Protein AF-A0A498QK04-F1 (afdb_monomer)

pLDDT: mean 87.06, std 10.65, range [48.88, 96.31]

Organism: NCBI:txid2341083

Secondary structure (DSSP, 8-state):
-------S-S-SGGGHHHHHHHHHHHHHHTT-TT--SEEEE-GGG--HHHHT---SSEEEEPPPPPS---PPPPPHHHHHHHHHHHTTSS-HHHHHHHHTS-HHHHHHHHHHHHTTTS-----SSPPPHHHHHHHHHHHHTTSS-HHHHHHHHTS-HHHHHHHHHHHTTSS--HHHHHHHHHHHHHSHHHHHHHHHHHHHHHHHHHIIIIIS---S--S-SHHHHHHHHHHHHHHHHHHHHHHHS--

Nearest PDB structures (foldseek):
  2jn6-assembly1_A  TM=5.008E-01  e=2.017E+00  Corynebacterium glutamicum
  7bcb-assembly1_A  TM=4.182E-01  e=1.654E+00  Escherichia coli K-12
  6xbu-assembly1_A  TM=2.626E-01  e=7.687E+00  Homo sapiens

Mean predicted aligned error: 10.41 Å

Sequence (247 aa):
MLAAEVAATTNDQPHFVPMATAVTENLAEAGHRDGAGTFVADAGYWTSANGTADVGAEVLIATRKSVWRKADKPGDDKLAVLAKVNRGELSQRQAGAILGVSYTWVRDMTKRYFGRDGQRITRSAEPEPEEWIPVIERVAAGEISLRAASDNLGVSVTRVKTMLAHVQGALTDPTVARKAMDDKLAQPDNATSYRKRAVSIEPVFGNIKANLGFRKFALRGHAGVNSEWRLICTVHNLLKLQHAIPA

Structure (mmCIF, N/CA/C/O backbone):
data_AF-A0A498QK04-F1
#
_entry.id   AF-A0A498QK04-F1
#
loop_
_atom_site.group_PDB
_atom_site.id
_atom_site.type_symbol
_atom_site.label_atom_id
_atom_site.label_alt_id
_atom_site.label_comp_id
_atom_site.label_asym_id
_atom_site.label_entity_id
_atom_site.label_seq_id
_atom_site.pdbx_PDB_ins_code
_atom_site.Cartn_x
_atom_site.Cartn_y
_atom_site.Cartn_z
_atom_site.occupancy
_atom_site.B_iso_or_equiv
_atom_site.auth_seq_id
_atom_site.auth_comp_id
_atom_site.auth_asym_id
_atom_site.auth_atom_id
_atom_site.pdbx_PDB_model_num
ATOM 1 N N . MET A 1 1 ? -12.194 0.468 18.187 1.00 86.25 1 MET A N 1
ATOM 2 C CA . MET A 1 1 ? -11.235 1.271 17.406 1.00 86.25 1 MET A CA 1
ATOM 3 C C . MET A 1 1 ? -10.129 1.747 18.319 1.00 86.25 1 MET A C 1
ATOM 5 O O . MET A 1 1 ? -10.440 2.313 19.358 1.00 86.25 1 MET A O 1
ATOM 9 N N . LEU A 1 2 ? -8.879 1.483 17.944 1.00 89.00 2 LEU A N 1
ATOM 10 C CA . LEU A 1 2 ? -7.693 1.896 18.702 1.00 89.00 2 LEU A CA 1
ATOM 11 C C . LEU A 1 2 ? -6.962 3.072 18.049 1.00 89.00 2 LEU A C 1
ATOM 13 O O . LEU A 1 2 ? -6.264 3.782 18.742 1.00 89.00 2 LEU A O 1
ATOM 17 N N . ALA A 1 3 ? -7.168 3.330 16.758 1.00 90.38 3 ALA A N 1
ATOM 18 C CA . ALA A 1 3 ? -6.748 4.553 16.080 1.00 90.38 3 ALA A CA 1
ATOM 19 C C . ALA A 1 3 ? -7.960 5.114 15.328 1.00 90.38 3 ALA A C 1
ATOM 21 O O . ALA A 1 3 ? -8.661 4.371 14.639 1.00 90.38 3 ALA A O 1
ATOM 22 N N . ALA A 1 4 ? -8.251 6.398 15.523 1.00 88.94 4 ALA A N 1
ATOM 23 C CA . ALA A 1 4 ? -9.478 7.037 15.049 1.00 88.94 4 ALA A CA 1
ATOM 24 C C . ALA A 1 4 ? -9.204 8.480 14.610 1.00 88.94 4 ALA A C 1
ATOM 26 O O . ALA A 1 4 ? -9.908 9.405 15.004 1.00 88.94 4 ALA A O 1
ATOM 27 N N . GLU A 1 5 ? -8.140 8.692 13.842 1.00 88.38 5 GLU A N 1
ATOM 28 C CA . GLU A 1 5 ? -7.863 9.999 13.250 1.00 88.38 5 GLU A CA 1
ATOM 29 C C . GLU A 1 5 ? -8.613 10.162 11.929 1.00 88.38 5 GLU A C 1
ATOM 31 O O . GLU A 1 5 ? -8.733 9.216 11.147 1.00 88.38 5 GLU A O 1
ATOM 36 N N . VAL A 1 6 ? -9.116 11.370 11.673 1.00 90.88 6 VAL A N 1
ATOM 37 C CA . VAL A 1 6 ? -9.741 11.718 10.392 1.00 90.88 6 VAL A CA 1
ATOM 38 C C . VAL A 1 6 ? -8.737 12.437 9.500 1.00 90.88 6 VAL A C 1
ATOM 40 O O . VAL A 1 6 ? -8.026 13.337 9.948 1.00 90.88 6 VAL A O 1
ATOM 43 N N . ALA A 1 7 ? -8.735 12.106 8.211 1.00 88.69 7 ALA A N 1
ATOM 44 C CA . ALA A 1 7 ? -7.925 12.781 7.208 1.00 88.69 7 ALA A CA 1
ATOM 45 C C . ALA A 1 7 ? -8.776 13.413 6.100 1.00 88.69 7 ALA A C 1
ATOM 47 O O . ALA A 1 7 ? -9.850 12.925 5.758 1.00 88.69 7 ALA A O 1
ATOM 48 N N . ALA A 1 8 ? -8.270 14.505 5.523 1.00 87.62 8 ALA A N 1
ATOM 49 C CA . ALA A 1 8 ? -8.891 15.230 4.412 1.00 87.62 8 ALA A CA 1
ATOM 50 C C . ALA A 1 8 ? -8.284 14.833 3.052 1.00 87.62 8 ALA A C 1
ATOM 52 O O . ALA A 1 8 ? -8.020 15.680 2.202 1.00 87.62 8 ALA A O 1
ATOM 53 N N . THR A 1 9 ? -8.024 13.542 2.853 1.00 86.94 9 THR A N 1
ATOM 54 C CA . THR A 1 9 ? -7.556 12.979 1.579 1.00 86.94 9 THR A CA 1
ATOM 55 C C . THR A 1 9 ? -8.421 11.784 1.208 1.00 86.94 9 THR A C 1
ATOM 57 O O . THR A 1 9 ? -8.999 11.121 2.064 1.00 86.94 9 THR A O 1
ATOM 60 N N . THR A 1 10 ? -8.543 11.539 -0.090 1.00 84.94 10 THR A N 1
ATOM 61 C CA . THR A 1 10 ? -9.343 10.448 -0.655 1.00 84.94 10 THR A CA 1
ATOM 62 C C . THR A 1 10 ? -8.540 9.166 -0.860 1.00 84.94 10 THR A C 1
ATOM 64 O O . THR A 1 10 ? -9.099 8.172 -1.315 1.00 84.94 10 THR A O 1
ATOM 67 N N . ASN A 1 11 ? -7.232 9.189 -0.582 1.00 88.56 11 ASN A N 1
ATOM 68 C CA . ASN A 1 11 ? -6.341 8.049 -0.761 1.00 88.56 11 ASN A CA 1
ATOM 69 C C . ASN A 1 11 ? -5.971 7.430 0.590 1.00 88.56 11 ASN A C 1
ATOM 71 O O . ASN A 1 11 ? -5.496 8.137 1.475 1.00 88.56 11 ASN A O 1
ATOM 75 N N . ASP A 1 12 ? -6.107 6.111 0.697 1.00 91.19 12 ASP A N 1
ATOM 76 C CA . ASP A 1 12 ? -5.803 5.345 1.909 1.00 91.19 12 ASP A CA 1
ATOM 77 C C . ASP A 1 12 ? -4.296 5.127 2.112 1.00 91.19 12 ASP A C 1
ATOM 79 O O . ASP A 1 12 ? -3.819 5.018 3.239 1.00 91.19 12 ASP A O 1
ATOM 83 N N . GLN A 1 13 ? -3.521 5.097 1.020 1.00 92.25 13 GLN A N 1
ATOM 84 C CA . GLN A 1 13 ? -2.077 4.828 1.030 1.00 92.25 13 GLN A CA 1
ATOM 85 C C . GLN A 1 13 ? -1.281 5.609 2.096 1.00 92.25 13 GLN A C 1
ATOM 87 O O . GLN A 1 13 ? -0.535 4.966 2.834 1.00 92.25 13 GLN A O 1
ATOM 92 N N . PRO A 1 14 ? -1.412 6.944 2.237 1.00 93.06 14 PRO A N 1
ATOM 93 C CA . PRO A 1 14 ? -0.651 7.700 3.236 1.00 93.06 14 PRO A CA 1
ATOM 94 C C . PRO A 1 14 ? -1.041 7.404 4.694 1.00 93.06 14 PRO A C 1
ATOM 96 O O . PRO A 1 14 ? -0.365 7.885 5.598 1.00 93.06 14 PRO A O 1
ATOM 99 N N . HIS A 1 15 ? -2.111 6.645 4.949 1.00 93.38 15 HIS A N 1
ATOM 100 C CA . HIS A 1 15 ? -2.645 6.438 6.298 1.00 93.38 15 HIS A CA 1
ATOM 101 C C . HIS A 1 15 ? -2.244 5.123 6.949 1.00 93.38 15 HIS A C 1
ATOM 103 O O . HIS A 1 15 ? -2.468 4.977 8.147 1.00 93.38 15 HIS A O 1
ATOM 109 N N . PHE A 1 16 ? -1.641 4.186 6.212 1.00 95.00 16 PHE A N 1
ATOM 110 C CA . PHE A 1 16 ? -1.266 2.891 6.784 1.00 95.00 16 PHE A CA 1
ATOM 111 C C . PHE A 1 16 ? -0.292 3.046 7.959 1.00 95.00 16 PHE A C 1
ATOM 113 O O . PHE A 1 16 ? -0.612 2.642 9.073 1.00 95.00 16 PHE A O 1
ATOM 120 N N . VAL A 1 17 ? 0.866 3.670 7.714 1.00 95.00 17 VAL A N 1
ATOM 121 C CA . VAL A 1 17 ? 1.916 3.825 8.731 1.00 95.00 17 VAL A CA 1
ATOM 122 C C . VAL A 1 17 ? 1.432 4.669 9.916 1.00 95.00 17 VAL A C 1
ATOM 124 O O . VAL A 1 17 ? 1.499 4.157 11.027 1.00 95.00 17 VAL A O 1
ATOM 127 N N . PRO A 1 18 ? 0.844 5.875 9.734 1.00 94.94 18 PRO A N 1
ATOM 128 C CA . PRO A 1 18 ? 0.327 6.649 10.866 1.00 94.94 18 PRO A CA 1
ATOM 129 C C . PRO A 1 18 ? -0.700 5.890 11.715 1.00 94.94 18 PRO A C 1
ATOM 131 O O . PRO A 1 18 ? -0.685 5.984 12.938 1.00 94.94 18 PRO A O 1
ATOM 134 N N . MET A 1 19 ? -1.581 5.110 11.080 1.00 94.62 19 MET A N 1
ATOM 135 C CA . MET A 1 19 ? -2.580 4.320 11.796 1.00 94.62 19 MET A CA 1
ATOM 136 C C . MET A 1 19 ? -1.945 3.158 12.567 1.00 94.62 19 MET A C 1
ATOM 138 O O . MET A 1 19 ? -2.339 2.914 13.704 1.00 94.62 19 MET A O 1
ATOM 142 N N . ALA A 1 20 ? -0.969 2.458 11.980 1.00 95.00 20 ALA A N 1
ATOM 143 C CA . ALA A 1 20 ? -0.232 1.393 12.658 1.00 95.00 20 ALA A CA 1
ATOM 144 C C . ALA A 1 20 ? 0.545 1.936 13.867 1.00 95.00 20 ALA A C 1
ATOM 146 O O . ALA A 1 20 ? 0.423 1.386 14.960 1.00 95.00 20 ALA A O 1
ATOM 147 N N . THR A 1 21 ? 1.247 3.063 13.699 1.00 94.12 21 THR A N 1
ATOM 148 C CA . THR A 1 21 ? 1.945 3.765 14.787 1.00 94.12 21 THR A CA 1
ATOM 149 C C . THR A 1 21 ? 0.980 4.136 15.910 1.00 94.12 21 THR A C 1
ATOM 151 O O . THR A 1 21 ? 1.206 3.740 17.049 1.00 94.12 21 THR A O 1
ATOM 154 N N . ALA A 1 22 ? -0.143 4.790 15.590 1.00 94.19 22 ALA A N 1
ATOM 155 C CA . ALA A 1 22 ? -1.132 5.185 16.592 1.00 94.19 22 ALA A CA 1
ATOM 156 C C . ALA A 1 22 ? -1.726 3.981 17.348 1.00 94.19 22 ALA A C 1
ATOM 158 O O . ALA A 1 22 ? -1.990 4.069 18.543 1.00 94.19 22 ALA A O 1
ATOM 159 N N . VAL A 1 23 ? -1.937 2.837 16.681 1.00 94.12 23 VAL A N 1
ATOM 160 C CA . VAL A 1 23 ? -2.378 1.608 17.364 1.00 94.12 23 VAL A CA 1
ATOM 161 C C . VAL A 1 23 ? -1.311 1.113 18.337 1.00 94.12 23 VAL A C 1
ATOM 163 O O . VAL A 1 23 ? -1.649 0.787 19.472 1.00 94.12 23 VAL A O 1
ATOM 166 N N . THR A 1 24 ? -0.049 1.059 17.912 1.00 93.06 24 THR A N 1
ATOM 167 C CA . THR A 1 24 ? 1.065 0.606 18.756 1.00 93.06 24 THR A CA 1
ATOM 168 C C . THR A 1 24 ? 1.253 1.510 19.974 1.00 93.06 24 THR A C 1
ATOM 170 O O . THR A 1 24 ? 1.361 1.005 21.091 1.00 93.06 24 THR A O 1
ATOM 173 N N . GLU A 1 25 ? 1.219 2.830 19.786 1.00 92.62 25 GLU A N 1
ATOM 174 C CA . GLU A 1 25 ? 1.310 3.815 20.871 1.00 92.62 25 GLU A CA 1
ATOM 175 C C . GLU A 1 25 ? 0.154 3.655 21.866 1.00 92.62 25 GLU A C 1
ATOM 177 O O . GLU A 1 25 ? 0.385 3.479 23.062 1.00 92.62 25 GLU A O 1
ATOM 182 N N . ASN A 1 26 ? -1.086 3.587 21.373 1.00 93.44 26 ASN A N 1
ATOM 183 C CA . ASN A 1 26 ? -2.262 3.448 22.233 1.00 93.44 26 ASN A CA 1
ATOM 184 C C . ASN A 1 26 ? -2.297 2.102 22.981 1.00 93.44 26 ASN A C 1
ATOM 186 O O . ASN A 1 26 ? -2.787 2.033 24.108 1.00 93.44 26 ASN A O 1
ATOM 190 N N . LEU A 1 27 ? -1.772 1.022 22.387 1.00 92.94 27 LEU A N 1
ATOM 191 C CA . LEU A 1 27 ? -1.604 -0.260 23.080 1.00 92.94 27 LEU A CA 1
ATOM 192 C C . LEU A 1 27 ? -0.558 -0.162 24.194 1.00 92.94 27 LEU A C 1
ATOM 194 O O . LEU A 1 27 ? -0.804 -0.649 25.300 1.00 92.94 27 LEU A O 1
ATOM 198 N N . ALA A 1 28 ? 0.573 0.494 23.931 1.00 92.12 28 ALA A N 1
ATOM 199 C CA . ALA A 1 28 ? 1.617 0.699 24.927 1.00 92.12 28 ALA A CA 1
ATOM 200 C C . ALA A 1 28 ? 1.116 1.540 26.115 1.00 92.12 28 ALA A C 1
ATOM 202 O O . ALA A 1 28 ? 1.347 1.161 27.266 1.00 92.12 28 ALA A O 1
ATOM 203 N N . GLU A 1 29 ? 0.374 2.622 25.853 1.00 93.00 29 GLU A N 1
ATOM 204 C CA . GLU A 1 29 ? -0.262 3.455 26.887 1.00 93.00 29 GLU A CA 1
ATOM 205 C C . GLU A 1 29 ? -1.279 2.672 27.727 1.00 93.00 29 GLU A C 1
ATOM 207 O O . GLU A 1 29 ? -1.361 2.854 28.941 1.00 93.00 29 GLU A O 1
ATOM 212 N N . ALA A 1 30 ? -2.009 1.742 27.105 1.00 90.56 30 ALA A N 1
ATOM 213 C CA . ALA A 1 30 ? -2.935 0.843 27.791 1.00 90.56 30 ALA A CA 1
ATOM 214 C C . ALA A 1 30 ? -2.242 -0.309 28.554 1.00 90.56 30 ALA A C 1
ATOM 216 O O . ALA A 1 30 ? -2.920 -1.152 29.139 1.00 90.56 30 ALA A O 1
ATOM 217 N N . GLY A 1 31 ? -0.905 -0.369 28.559 1.00 93.12 31 GLY A N 1
ATOM 218 C CA . GLY A 1 31 ? -0.123 -1.397 29.254 1.00 93.12 31 GLY A CA 1
ATOM 219 C C . GLY A 1 31 ? 0.132 -2.676 28.447 1.00 93.12 31 GLY A C 1
ATOM 220 O O . GLY A 1 31 ? 0.761 -3.601 28.962 1.00 93.12 31 GLY A O 1
ATOM 221 N N . HIS A 1 32 ? -0.286 -2.735 27.181 1.00 89.81 32 HIS A N 1
ATOM 222 C CA . HIS A 1 32 ? -0.049 -3.863 26.277 1.00 89.81 32 HIS A CA 1
ATOM 223 C C . HIS A 1 32 ? 1.283 -3.699 25.530 1.00 89.81 32 HIS A C 1
ATOM 225 O O . HIS A 1 32 ? 1.325 -3.307 24.364 1.00 89.81 32 HIS A O 1
ATOM 231 N N . ARG A 1 33 ? 2.389 -3.998 26.221 1.00 82.00 33 ARG A N 1
ATOM 232 C CA . ARG A 1 33 ? 3.760 -3.770 25.720 1.00 82.00 33 ARG A CA 1
ATOM 233 C C . ARG A 1 33 ? 4.191 -4.694 24.581 1.00 82.00 33 ARG A C 1
ATOM 235 O O . ARG A 1 33 ? 5.111 -4.337 23.856 1.00 82.00 33 ARG A O 1
ATOM 242 N N . ASP A 1 34 ? 3.514 -5.824 24.401 1.00 84.94 34 ASP A N 1
ATOM 243 C CA . ASP A 1 34 ? 3.787 -6.758 23.300 1.00 84.94 34 ASP A CA 1
ATOM 244 C C . ASP A 1 34 ? 3.300 -6.225 21.937 1.00 84.94 34 ASP A C 1
ATOM 246 O O . ASP A 1 34 ? 3.624 -6.792 20.896 1.00 84.94 34 ASP A O 1
ATOM 250 N N . GLY A 1 35 ? 2.536 -5.123 21.932 1.00 85.44 35 GLY A N 1
ATOM 251 C CA . GLY A 1 35 ? 2.054 -4.473 20.718 1.00 85.44 35 GLY A CA 1
ATOM 252 C C . GLY A 1 35 ? 1.081 -5.330 19.903 1.00 85.44 35 GLY A C 1
ATOM 253 O O . GLY A 1 35 ? 0.489 -6.301 20.381 1.00 85.44 35 GLY A O 1
ATOM 254 N N . ALA A 1 36 ? 0.866 -4.934 18.649 1.00 89.44 36 ALA A N 1
ATOM 255 C CA . ALA A 1 36 ? 0.091 -5.725 17.701 1.00 89.44 36 ALA A CA 1
ATOM 256 C C . ALA A 1 36 ? 1.002 -6.757 17.022 1.00 89.44 36 ALA A C 1
ATOM 258 O O . ALA A 1 36 ? 2.023 -6.393 16.458 1.00 89.44 36 ALA A O 1
ATOM 259 N N . GLY A 1 37 ? 0.613 -8.035 16.998 1.00 91.69 37 GLY A N 1
ATOM 260 C CA . GLY A 1 37 ? 1.402 -9.058 16.296 1.00 91.69 37 GLY A CA 1
ATOM 261 C C . GLY A 1 37 ? 1.311 -8.967 14.767 1.00 91.69 37 GLY A C 1
ATOM 262 O O . GLY A 1 37 ? 2.264 -9.288 14.059 1.00 91.69 37 GLY A O 1
ATOM 263 N N . THR A 1 38 ? 0.165 -8.535 14.229 1.00 94.00 38 THR A N 1
ATOM 264 C CA . THR A 1 38 ? -0.070 -8.476 12.778 1.00 94.00 38 THR A CA 1
ATOM 265 C C . THR A 1 38 ? -1.043 -7.361 12.409 1.00 94.00 38 THR A C 1
ATOM 267 O O . THR A 1 38 ? -2.144 -7.281 12.959 1.00 94.00 38 THR A O 1
ATOM 270 N N . PHE A 1 39 ? -0.682 -6.556 11.410 1.00 95.12 39 PHE A N 1
ATOM 271 C CA . PHE A 1 39 ? -1.573 -5.613 10.742 1.00 95.12 39 PHE A CA 1
ATOM 272 C C . PHE A 1 39 ? -2.068 -6.186 9.416 1.00 95.12 39 PHE A C 1
ATOM 274 O O . PHE A 1 39 ? -1.286 -6.601 8.562 1.00 95.12 39 PHE A O 1
ATOM 281 N N . VAL A 1 40 ? -3.387 -6.159 9.223 1.00 94.88 40 VAL A N 1
ATOM 282 C CA . VAL A 1 40 ? -4.046 -6.571 7.978 1.00 94.88 40 VAL A CA 1
ATOM 283 C C . VAL A 1 40 ? -4.716 -5.369 7.315 1.00 94.88 40 VAL A C 1
ATOM 285 O O . VAL A 1 40 ? -5.457 -4.639 7.971 1.00 94.88 40 VAL A O 1
ATOM 288 N N . ALA A 1 41 ? -4.497 -5.171 6.014 1.00 93.88 41 ALA A N 1
ATOM 289 C CA . ALA A 1 41 ? -5.119 -4.081 5.258 1.00 93.88 41 ALA A CA 1
ATOM 290 C C . ALA A 1 41 ? -5.578 -4.509 3.854 1.00 93.88 41 ALA A C 1
ATOM 292 O O . ALA A 1 41 ? -5.170 -5.539 3.301 1.00 93.88 41 ALA A O 1
ATOM 293 N N . ASP A 1 42 ? -6.493 -3.737 3.275 1.00 92.12 42 ASP A N 1
ATOM 294 C CA . ASP A 1 42 ? -6.951 -3.949 1.904 1.00 92.12 42 ASP A CA 1
ATOM 295 C C . ASP A 1 42 ? -5.972 -3.385 0.860 1.00 92.12 42 ASP A C 1
ATOM 297 O O . ASP A 1 42 ? -4.948 -2.782 1.179 1.00 92.12 42 ASP A O 1
ATOM 301 N N . ALA A 1 43 ? -6.300 -3.588 -0.416 1.00 92.19 43 ALA A N 1
ATOM 302 C CA . ALA A 1 43 ? -5.469 -3.123 -1.520 1.00 92.19 43 ALA A CA 1
ATOM 303 C C . ALA A 1 43 ? -5.461 -1.596 -1.699 1.00 92.19 43 ALA A C 1
ATOM 305 O O . ALA A 1 43 ? -4.611 -1.071 -2.424 1.00 92.19 43 ALA A O 1
ATOM 306 N N . GLY A 1 44 ? -6.374 -0.872 -1.045 1.00 91.50 44 GLY A N 1
ATOM 307 C CA . GLY A 1 44 ? -6.380 0.584 -0.945 1.00 91.50 44 GLY A CA 1
ATOM 308 C C . GLY A 1 44 ? -5.061 1.100 -0.378 1.00 91.50 44 GLY A C 1
ATOM 309 O O . GLY A 1 44 ? -4.439 1.967 -0.992 1.00 91.50 44 GLY A O 1
ATOM 310 N N . TYR A 1 45 ? -4.571 0.453 0.681 1.00 93.75 45 TYR A N 1
ATOM 311 C CA . TYR A 1 45 ? -3.339 0.801 1.395 1.00 93.75 45 TYR A CA 1
ATOM 312 C C . TYR A 1 45 ? -2.039 0.351 0.708 1.00 93.75 45 TYR A C 1
ATOM 314 O O . TYR A 1 45 ? -0.954 0.697 1.175 1.00 93.75 45 TYR A O 1
ATOM 322 N N . TRP A 1 46 ? -2.095 -0.402 -0.396 1.00 94.44 46 TRP A N 1
ATOM 323 C CA . TRP A 1 46 ? -0.889 -0.954 -1.021 1.00 94.44 46 TRP A CA 1
ATOM 324 C C . TRP A 1 46 ? 0.012 0.118 -1.653 1.00 94.44 46 TRP A C 1
ATOM 326 O O . TRP A 1 46 ? -0.373 0.810 -2.603 1.00 94.44 46 TRP A O 1
ATOM 336 N N . THR A 1 47 ? 1.253 0.170 -1.168 1.00 91.44 47 THR A N 1
ATOM 337 C CA . THR A 1 47 ? 2.444 0.753 -1.806 1.00 91.44 47 THR A CA 1
ATOM 338 C C . THR A 1 47 ? 3.650 -0.113 -1.429 1.00 91.44 47 THR A C 1
ATOM 340 O O . THR A 1 47 ? 3.589 -0.819 -0.422 1.00 91.44 47 THR A O 1
ATOM 343 N N . SER A 1 48 ? 4.751 -0.069 -2.193 1.00 90.44 48 SER A N 1
ATOM 344 C CA . SER A 1 48 ? 5.978 -0.773 -1.783 1.00 90.44 48 SER A CA 1
ATOM 345 C C . SER A 1 48 ? 6.472 -0.279 -0.425 1.00 90.44 48 SER A C 1
ATOM 347 O O . SER A 1 48 ? 6.795 -1.097 0.422 1.00 90.44 48 SER A O 1
ATOM 349 N N . ALA A 1 49 ? 6.415 1.036 -0.192 1.00 91.50 49 ALA A N 1
ATOM 350 C CA . ALA A 1 49 ? 6.774 1.649 1.081 1.00 91.50 49 ALA A CA 1
ATOM 351 C C . ALA A 1 49 ? 5.939 1.113 2.255 1.00 91.50 49 ALA A C 1
ATOM 353 O O . ALA A 1 49 ? 6.508 0.757 3.276 1.00 91.50 49 ALA A O 1
ATOM 354 N N . ASN A 1 50 ? 4.615 0.993 2.106 1.00 94.25 50 ASN A N 1
ATOM 355 C CA . ASN A 1 50 ? 3.755 0.449 3.163 1.00 94.25 50 ASN A CA 1
ATOM 356 C C . ASN A 1 50 ? 3.972 -1.053 3.368 1.00 94.25 50 ASN A C 1
ATOM 358 O O . ASN A 1 50 ? 3.968 -1.521 4.499 1.00 94.25 50 ASN A O 1
ATOM 362 N N . GLY A 1 51 ? 4.160 -1.809 2.281 1.00 92.12 51 GLY A N 1
ATOM 363 C CA . GLY A 1 51 ? 4.384 -3.253 2.345 1.00 92.12 51 GLY A CA 1
ATOM 364 C C . GLY A 1 51 ? 5.714 -3.643 2.992 1.00 92.12 51 GLY A C 1
ATOM 365 O O . GLY A 1 51 ? 5.830 -4.759 3.490 1.00 92.12 51 GLY A O 1
ATOM 366 N N . THR A 1 52 ? 6.693 -2.733 2.998 1.00 91.56 52 THR A N 1
ATOM 367 C CA . THR A 1 52 ? 8.010 -2.921 3.626 1.00 91.56 52 THR A CA 1
ATOM 368 C C . THR A 1 52 ? 8.250 -1.986 4.811 1.00 91.56 52 THR A C 1
ATOM 370 O O . THR A 1 52 ? 9.394 -1.834 5.230 1.00 91.56 52 THR A O 1
ATOM 373 N N . ALA A 1 53 ? 7.217 -1.306 5.311 1.00 92.06 53 ALA A N 1
ATOM 374 C CA . ALA A 1 53 ? 7.359 -0.411 6.450 1.00 92.06 53 ALA A CA 1
ATOM 375 C C . ALA A 1 53 ? 7.637 -1.225 7.717 1.00 92.06 53 ALA A C 1
ATOM 377 O O . ALA A 1 53 ? 6.915 -2.179 8.011 1.00 92.06 53 ALA A O 1
ATOM 378 N N . ASP A 1 54 ? 8.645 -0.816 8.482 1.00 92.62 54 ASP A N 1
ATOM 379 C CA . ASP A 1 54 ? 8.844 -1.331 9.831 1.00 92.62 54 ASP A CA 1
ATOM 380 C C . ASP A 1 54 ? 7.894 -0.605 10.787 1.00 92.62 54 ASP A C 1
ATOM 382 O O . ASP A 1 54 ? 8.098 0.554 11.148 1.00 92.62 54 ASP A O 1
ATOM 386 N N . VAL A 1 55 ? 6.805 -1.286 11.136 1.00 92.75 55 VAL A N 1
ATOM 387 C CA . VAL A 1 55 ? 5.804 -0.819 12.107 1.00 92.75 55 VAL A CA 1
ATOM 388 C C . VAL A 1 55 ? 5.823 -1.663 13.386 1.00 92.75 55 VAL A C 1
ATOM 390 O O . VAL A 1 55 ? 4.857 -1.640 14.150 1.00 92.75 55 VAL A O 1
ATOM 393 N N . GLY A 1 56 ? 6.895 -2.436 13.608 1.00 90.44 56 GLY A N 1
ATOM 394 C CA . GLY A 1 56 ? 7.041 -3.317 14.770 1.00 90.44 56 GLY A CA 1
ATOM 395 C C . GLY A 1 56 ? 6.099 -4.526 14.781 1.00 90.44 56 GLY A C 1
ATOM 396 O O . GLY A 1 56 ? 5.871 -5.106 15.838 1.00 90.44 56 GLY A O 1
ATOM 397 N N . ALA A 1 57 ? 5.522 -4.893 13.633 1.00 93.12 57 ALA A N 1
ATOM 398 C CA . ALA A 1 57 ? 4.544 -5.971 13.511 1.00 93.12 57 ALA A CA 1
ATOM 399 C C . ALA A 1 57 ? 4.544 -6.587 12.107 1.00 93.12 57 ALA A C 1
ATOM 401 O O . ALA A 1 57 ? 4.968 -5.961 11.133 1.00 93.12 57 ALA A O 1
ATOM 402 N N . GLU A 1 58 ? 3.986 -7.793 11.983 1.00 94.50 58 GLU A N 1
ATOM 403 C CA . GLU A 1 58 ? 3.808 -8.446 10.687 1.00 94.50 58 GLU A CA 1
ATOM 404 C C . GLU A 1 58 ? 2.796 -7.671 9.827 1.00 94.50 58 GLU A C 1
ATOM 406 O O . GLU A 1 58 ? 1.638 -7.502 10.204 1.00 94.50 58 GLU A O 1
ATOM 411 N N . VAL A 1 59 ? 3.209 -7.203 8.648 1.00 96.25 59 VAL A N 1
ATOM 412 C CA . VAL A 1 59 ? 2.336 -6.459 7.723 1.00 96.25 59 VAL A CA 1
ATOM 413 C C . VAL A 1 59 ? 1.803 -7.372 6.620 1.00 96.25 59 VAL A C 1
ATOM 415 O O . VAL A 1 59 ? 2.595 -7.988 5.903 1.00 96.25 59 VAL A O 1
ATOM 418 N N . LEU A 1 60 ? 0.474 -7.413 6.457 1.00 96.19 60 LEU A N 1
ATOM 419 C CA . LEU A 1 60 ? -0.248 -8.154 5.416 1.00 96.19 60 LEU A CA 1
ATOM 420 C C . LEU A 1 60 ? -1.224 -7.225 4.671 1.00 96.19 60 LEU A C 1
ATOM 422 O O . LEU A 1 60 ? -2.314 -6.910 5.156 1.00 96.19 60 LEU A O 1
ATOM 426 N N . ILE A 1 61 ? -0.856 -6.793 3.465 1.00 95.50 61 ILE A N 1
ATOM 427 C CA . ILE 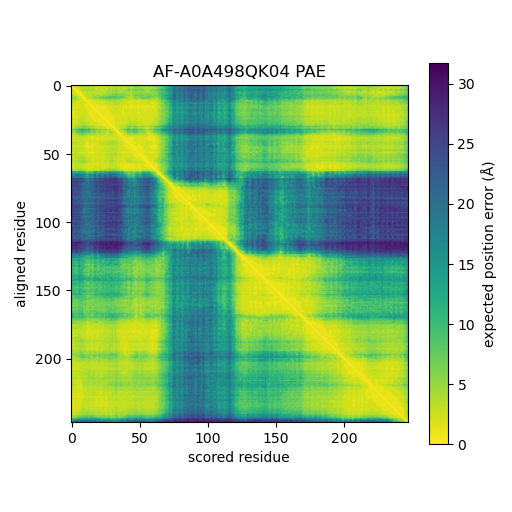A 1 61 ? -1.648 -5.857 2.648 1.00 95.50 61 ILE A CA 1
ATOM 428 C C . ILE A 1 61 ? -1.916 -6.504 1.293 1.00 95.50 61 ILE A C 1
ATOM 430 O O . ILE A 1 61 ? -0.968 -6.860 0.601 1.00 95.50 61 ILE A O 1
ATOM 434 N N . ALA A 1 62 ? -3.184 -6.626 0.880 1.00 93.75 62 ALA A N 1
ATOM 435 C CA . ALA A 1 62 ? -3.479 -7.141 -0.463 1.00 93.75 62 ALA A CA 1
ATOM 436 C C . ALA A 1 62 ? -2.808 -6.265 -1.516 1.00 93.75 62 ALA A C 1
ATOM 438 O O . ALA A 1 62 ? -2.942 -5.043 -1.496 1.00 93.75 62 ALA A O 1
ATOM 439 N N . THR A 1 63 ? -2.131 -6.877 -2.476 1.00 91.06 63 THR A N 1
ATOM 440 C CA . THR A 1 63 ? -1.519 -6.108 -3.550 1.00 91.06 63 THR A CA 1
ATOM 441 C C . THR A 1 63 ? -2.563 -5.717 -4.598 1.00 91.06 63 THR A C 1
ATOM 443 O O . THR A 1 63 ? -3.561 -6.404 -4.840 1.00 91.06 63 THR A O 1
ATOM 446 N N . ARG A 1 64 ? -2.363 -4.563 -5.244 1.00 78.56 64 ARG A N 1
ATOM 447 C CA . ARG A 1 64 ? -3.136 -4.214 -6.445 1.00 78.56 64 ARG A CA 1
ATOM 448 C C . ARG A 1 64 ? -2.572 -4.972 -7.645 1.00 78.56 64 ARG A C 1
ATOM 450 O O . ARG A 1 64 ? -1.352 -5.106 -7.773 1.00 78.56 64 ARG A O 1
ATOM 457 N N . LYS A 1 65 ? -3.455 -5.364 -8.575 1.00 67.25 65 LYS A N 1
ATOM 458 C CA . LYS A 1 65 ? -3.052 -5.893 -9.890 1.00 67.25 65 LYS A CA 1
ATOM 459 C C . LYS A 1 65 ? -2.045 -4.947 -10.548 1.00 67.25 65 LYS A C 1
ATOM 461 O O . LYS A 1 65 ? -2.169 -3.725 -10.427 1.00 67.25 65 LYS A O 1
ATOM 466 N N . SER A 1 66 ? -1.054 -5.508 -11.242 1.00 63.19 66 SER A N 1
ATOM 467 C CA . SER A 1 66 ? -0.074 -4.690 -11.953 1.00 63.19 66 SER A CA 1
ATOM 468 C C . SER A 1 66 ? -0.775 -3.794 -12.986 1.00 63.19 66 SER A C 1
ATOM 470 O O . SER A 1 66 ? -1.779 -4.167 -13.596 1.00 63.19 66 SER A O 1
ATOM 472 N N . VAL A 1 67 ? -0.253 -2.578 -13.165 1.00 57.78 67 VAL A N 1
ATOM 473 C CA . VAL A 1 67 ? -0.777 -1.607 -14.145 1.00 57.78 67 VAL A CA 1
ATOM 474 C C . VAL A 1 67 ? -0.503 -2.075 -15.582 1.00 57.78 67 VAL A C 1
ATOM 476 O O . VAL A 1 67 ? -1.165 -1.642 -16.529 1.00 57.78 67 VAL A O 1
ATOM 479 N N . TRP A 1 68 ? 0.440 -3.006 -15.752 1.00 53.28 68 TRP A N 1
ATOM 480 C CA . TRP A 1 68 ? 0.684 -3.691 -17.009 1.00 53.28 68 TRP A CA 1
ATOM 481 C C . TRP A 1 68 ? -0.511 -4.572 -17.360 1.00 53.28 68 TRP A C 1
ATOM 483 O O . TRP A 1 68 ? -0.638 -5.715 -16.926 1.00 53.28 68 TRP A O 1
ATOM 493 N N . ARG A 1 69 ? -1.384 -4.052 -18.223 1.00 48.88 69 ARG A N 1
ATOM 494 C CA . ARG A 1 69 ? -2.261 -4.917 -19.007 1.00 48.88 69 ARG A CA 1
ATOM 495 C C . ARG A 1 69 ? -1.360 -5.782 -19.884 1.00 48.88 69 ARG A C 1
ATOM 497 O O . ARG A 1 69 ? -0.693 -5.235 -20.762 1.00 48.88 69 ARG A O 1
ATOM 504 N N . LYS A 1 70 ? -1.379 -7.106 -19.679 1.00 48.94 70 LYS A N 1
ATOM 505 C CA . LYS A 1 70 ? -1.031 -8.074 -20.729 1.00 48.94 70 LYS A CA 1
ATOM 506 C C . LYS A 1 70 ? -1.972 -7.787 -21.901 1.00 48.94 70 LYS A C 1
ATOM 508 O O . LYS A 1 70 ? -3.085 -8.289 -21.949 1.00 48.94 70 LYS A O 1
ATOM 513 N N . ALA A 1 71 ? -1.593 -6.858 -22.771 1.00 54.50 71 ALA A N 1
ATOM 514 C CA . ALA A 1 71 ? -2.240 -6.733 -24.061 1.00 54.50 71 ALA A CA 1
ATOM 515 C C . ALA A 1 71 ? -1.726 -7.915 -24.872 1.00 54.50 71 ALA A C 1
ATOM 517 O O . ALA A 1 71 ? -0.505 -8.074 -24.978 1.00 54.50 71 ALA A O 1
ATOM 518 N N . ASP A 1 72 ? -2.633 -8.739 -25.394 1.00 58.59 72 ASP A N 1
ATOM 519 C CA . ASP A 1 72 ? -2.246 -9.843 -26.261 1.00 58.59 72 ASP A CA 1
ATOM 520 C C . ASP A 1 72 ? -1.352 -9.298 -27.371 1.00 58.59 72 ASP A C 1
ATOM 522 O O . ASP A 1 72 ? -1.706 -8.350 -28.085 1.00 58.59 72 ASP A O 1
ATOM 526 N N . LYS A 1 73 ? -0.142 -9.858 -27.460 1.00 64.25 73 LYS A N 1
ATOM 527 C CA . LYS A 1 73 ? 0.775 -9.557 -28.553 1.00 64.25 73 LYS A CA 1
ATOM 528 C C . LYS A 1 73 ? 0.016 -9.891 -29.843 1.00 64.25 73 LYS A C 1
ATOM 530 O O . LYS A 1 73 ? -0.519 -10.997 -29.934 1.00 64.25 73 LYS A O 1
ATOM 535 N N . PRO A 1 74 ? -0.069 -8.973 -30.824 1.00 73.38 74 PRO A N 1
ATOM 536 C CA . PRO A 1 74 ? -0.629 -9.319 -32.119 1.00 73.38 74 PRO A CA 1
ATOM 537 C C . PRO A 1 74 ? 0.092 -10.556 -32.658 1.00 73.38 74 PRO A C 1
ATOM 539 O O . PRO A 1 74 ? 1.313 -10.648 -32.515 1.00 73.38 74 PRO A O 1
ATOM 542 N N . GLY A 1 75 ? -0.660 -11.491 -33.241 1.00 76.12 75 GLY A N 1
ATOM 543 C CA . GLY A 1 75 ? -0.080 -12.664 -33.888 1.00 76.12 75 GLY A CA 1
ATOM 544 C C . GLY A 1 75 ? 0.967 -12.275 -34.935 1.00 76.12 75 GLY A C 1
ATOM 545 O O . GLY A 1 75 ? 1.019 -11.129 -35.401 1.00 76.12 75 GLY A O 1
ATOM 546 N N . ASP A 1 76 ? 1.830 -13.224 -35.288 1.00 74.06 76 ASP A N 1
ATOM 547 C CA . ASP A 1 76 ? 2.935 -12.985 -36.223 1.00 74.06 76 ASP A CA 1
ATOM 548 C C . ASP A 1 76 ? 2.441 -12.505 -37.602 1.00 74.06 76 ASP A C 1
ATOM 550 O O . ASP A 1 76 ? 3.094 -11.690 -38.256 1.00 74.06 76 ASP A O 1
ATOM 554 N N . ASP A 1 77 ? 1.230 -12.910 -37.990 1.00 81.06 77 ASP A N 1
ATOM 555 C CA . ASP A 1 77 ? 0.484 -12.430 -39.155 1.00 81.06 77 ASP A CA 1
ATOM 556 C C . ASP A 1 77 ? 0.240 -10.911 -39.110 1.00 81.06 77 ASP A C 1
ATOM 558 O O . ASP A 1 77 ? 0.542 -10.180 -40.061 1.00 81.06 77 ASP A O 1
ATOM 562 N N . LYS A 1 78 ? -0.236 -10.404 -37.969 1.00 84.62 78 LYS A N 1
ATOM 563 C CA . LYS A 1 78 ? -0.468 -8.974 -37.747 1.00 84.62 78 LYS A CA 1
ATOM 564 C C . LYS A 1 78 ? 0.847 -8.210 -37.700 1.00 84.62 78 LYS A C 1
ATOM 566 O O . LYS A 1 78 ? 0.941 -7.131 -38.285 1.00 84.62 78 LYS A O 1
ATOM 571 N N . LEU A 1 79 ? 1.873 -8.760 -37.052 1.00 81.94 79 LEU A N 1
ATOM 572 C CA . LEU A 1 79 ? 3.196 -8.130 -36.981 1.00 81.94 79 LEU A CA 1
ATOM 573 C C . LEU A 1 79 ? 3.853 -8.001 -38.359 1.00 81.94 79 LEU A C 1
ATOM 575 O O . LEU A 1 79 ? 4.439 -6.955 -38.645 1.00 81.94 79 LEU A O 1
ATOM 579 N N . ALA A 1 80 ? 3.700 -8.996 -39.235 1.00 84.50 80 ALA A N 1
ATOM 580 C CA . ALA A 1 80 ? 4.203 -8.934 -40.605 1.00 84.50 80 ALA A CA 1
ATOM 581 C C . ALA A 1 80 ? 3.556 -7.794 -41.409 1.00 84.50 80 ALA A C 1
ATOM 583 O O . ALA A 1 80 ? 4.245 -7.070 -42.133 1.00 84.50 80 ALA A O 1
ATOM 584 N N . VAL A 1 81 ? 2.244 -7.589 -41.254 1.00 87.62 81 VAL A N 1
ATOM 585 C CA . VAL A 1 81 ? 1.526 -6.484 -41.913 1.00 87.62 81 VAL A CA 1
ATOM 586 C C . VAL A 1 81 ? 1.951 -5.127 -41.346 1.00 87.62 81 VAL A C 1
ATOM 588 O O . VAL A 1 81 ? 2.222 -4.205 -42.114 1.00 87.62 81 VAL A O 1
ATOM 591 N N . LEU A 1 82 ? 2.090 -5.004 -40.023 1.00 87.44 82 LEU A N 1
ATOM 592 C CA . LEU A 1 82 ? 2.593 -3.781 -39.384 1.00 87.44 82 LEU A CA 1
ATOM 593 C C . LEU A 1 82 ? 4.032 -3.450 -39.823 1.00 87.44 82 LEU A C 1
ATOM 595 O O . LEU A 1 82 ? 4.351 -2.281 -40.036 1.00 87.44 82 LEU A O 1
ATOM 599 N N . ALA A 1 83 ? 4.882 -4.458 -40.041 1.00 83.69 83 ALA A N 1
ATOM 600 C CA . ALA A 1 83 ? 6.237 -4.261 -40.552 1.00 83.69 83 ALA A CA 1
ATOM 601 C C . ALA A 1 83 ? 6.243 -3.687 -41.982 1.00 83.69 83 ALA A C 1
ATOM 603 O O . ALA A 1 83 ? 7.041 -2.797 -42.278 1.00 83.69 83 ALA A O 1
ATOM 604 N N . LYS A 1 84 ? 5.325 -4.140 -42.852 1.00 86.81 84 LYS A N 1
ATOM 605 C CA . LYS A 1 84 ? 5.132 -3.569 -44.202 1.00 86.81 84 LYS A CA 1
ATOM 606 C C . LYS A 1 84 ? 4.687 -2.107 -44.136 1.00 86.81 84 LYS A C 1
ATOM 608 O O . LYS A 1 84 ? 5.197 -1.279 -44.885 1.00 86.81 84 LYS A O 1
ATOM 613 N N . VAL A 1 85 ? 3.791 -1.772 -43.202 1.00 89.00 85 VAL A N 1
ATOM 614 C CA . VAL A 1 85 ? 3.378 -0.376 -42.964 1.00 89.00 85 VAL A CA 1
ATOM 615 C C . VAL A 1 85 ? 4.559 0.477 -42.513 1.00 89.00 85 VAL A C 1
ATOM 617 O O . VAL A 1 85 ? 4.738 1.583 -43.013 1.00 89.00 85 VAL A O 1
ATOM 620 N N . ASN A 1 86 ? 5.393 -0.040 -41.608 1.00 83.75 86 ASN A N 1
ATOM 621 C CA . ASN A 1 86 ? 6.562 0.686 -41.121 1.00 83.75 86 ASN A CA 1
ATOM 622 C C . ASN A 1 86 ? 7.594 0.976 -42.220 1.00 83.75 86 ASN A C 1
ATOM 624 O O . ASN A 1 86 ? 8.202 2.040 -42.220 1.00 83.75 86 ASN A O 1
ATOM 628 N N . ARG A 1 87 ? 7.773 0.048 -43.169 1.00 83.44 87 ARG A N 1
ATOM 629 C CA . ARG A 1 87 ? 8.660 0.226 -44.332 1.00 83.44 87 ARG A CA 1
ATOM 630 C C . ARG A 1 87 ? 8.069 1.118 -45.431 1.00 83.44 87 ARG A C 1
ATOM 632 O O . ARG A 1 87 ? 8.734 1.364 -46.428 1.00 83.44 87 ARG A O 1
ATOM 639 N N . GLY A 1 88 ? 6.832 1.592 -45.271 1.00 85.81 88 GLY A N 1
ATOM 640 C CA . GLY A 1 88 ? 6.133 2.388 -46.284 1.00 85.81 88 GLY A CA 1
ATOM 641 C C . GLY A 1 88 ? 5.599 1.574 -47.468 1.00 85.81 88 GLY A C 1
ATOM 642 O O . GLY A 1 88 ? 5.058 2.152 -48.403 1.00 85.81 88 GLY A O 1
ATOM 643 N N . GLU A 1 89 ? 5.693 0.242 -47.422 1.00 89.25 89 GLU A N 1
ATOM 644 C CA . GLU A 1 89 ? 5.205 -0.672 -48.469 1.00 89.25 89 GLU A CA 1
ATOM 645 C C . GLU A 1 89 ? 3.673 -0.794 -48.471 1.00 89.25 89 GLU A C 1
ATOM 647 O O . GLU A 1 89 ? 3.080 -1.280 -49.432 1.00 89.25 89 GLU A O 1
ATOM 652 N N . LEU A 1 90 ? 3.022 -0.393 -47.375 1.00 90.00 90 LEU A N 1
ATOM 653 C CA . LEU A 1 90 ? 1.582 -0.515 -47.191 1.00 90.00 90 LEU A CA 1
ATOM 654 C C . LEU A 1 90 ? 1.023 0.697 -46.442 1.00 90.00 90 LEU A C 1
ATOM 656 O O . LEU A 1 90 ? 1.542 1.088 -45.396 1.00 90.00 90 LEU A O 1
ATOM 660 N N . SER A 1 91 ? -0.076 1.281 -46.925 1.00 92.38 91 SER A N 1
ATOM 661 C CA . SER A 1 91 ? -0.730 2.365 -46.182 1.00 92.38 91 SER A CA 1
ATOM 662 C C . SER A 1 91 ? -1.453 1.834 -44.937 1.00 92.38 91 SER A C 1
ATOM 664 O O . SER A 1 91 ? -1.980 0.720 -44.922 1.00 92.38 91 SER A O 1
ATOM 666 N N . GLN A 1 92 ? -1.569 2.668 -43.896 1.00 91.69 92 GLN A N 1
ATOM 667 C CA . GLN A 1 92 ? -2.285 2.315 -42.658 1.00 91.69 92 GLN A CA 1
ATOM 668 C C . GLN A 1 92 ? -3.745 1.900 -42.910 1.00 91.69 92 GLN A C 1
ATOM 670 O O . GLN A 1 92 ? -4.282 1.053 -42.200 1.00 91.69 92 GLN A O 1
ATOM 675 N N . ARG A 1 93 ? -4.392 2.482 -43.930 1.00 89.19 93 ARG A N 1
ATOM 676 C CA . ARG A 1 93 ? -5.773 2.151 -44.315 1.00 89.19 93 ARG A CA 1
ATOM 677 C C . ARG A 1 93 ? -5.870 0.791 -45.005 1.00 89.19 93 ARG A C 1
ATOM 679 O O . ARG A 1 93 ? -6.754 0.016 -44.659 1.00 89.19 93 ARG A O 1
ATOM 686 N N . GLN A 1 94 ? -4.950 0.481 -45.921 1.00 91.44 94 GLN A N 1
ATOM 687 C CA . GLN A 1 94 ? -4.896 -0.833 -46.575 1.00 91.44 94 GLN A CA 1
ATOM 688 C C . GLN A 1 94 ? -4.587 -1.942 -45.567 1.00 91.44 94 GLN A C 1
ATOM 690 O O . GLN A 1 94 ? -5.251 -2.971 -45.557 1.00 91.44 94 GLN A O 1
ATOM 695 N N . ALA A 1 95 ? -3.635 -1.704 -44.666 1.00 91.19 95 ALA A N 1
ATOM 696 C CA . ALA A 1 95 ? -3.347 -2.615 -43.566 1.00 91.19 95 ALA A CA 1
ATOM 697 C C . ALA A 1 95 ? -4.552 -2.816 -42.637 1.00 91.19 95 ALA A C 1
ATOM 699 O O . ALA A 1 95 ? -4.803 -3.937 -42.210 1.00 91.19 95 ALA A O 1
ATOM 700 N N . GLY A 1 96 ? -5.326 -1.760 -42.361 1.00 91.81 96 GLY A N 1
ATOM 701 C CA . GLY A 1 96 ? -6.556 -1.870 -41.576 1.00 91.81 96 GLY A CA 1
ATOM 702 C C . GLY A 1 96 ? -7.579 -2.794 -42.237 1.00 91.81 96 GLY A C 1
ATOM 703 O O . GLY A 1 96 ? -8.110 -3.689 -41.585 1.00 91.81 96 GLY A O 1
ATOM 704 N N . ALA A 1 97 ? -7.777 -2.644 -43.550 1.00 91.56 97 ALA A N 1
ATOM 705 C CA . ALA A 1 97 ? -8.662 -3.508 -44.330 1.00 91.56 97 ALA A CA 1
ATOM 706 C C . ALA A 1 97 ? -8.190 -4.974 -44.358 1.00 91.56 97 ALA A C 1
ATOM 708 O O . ALA A 1 97 ? -9.003 -5.870 -44.163 1.00 91.56 97 ALA A O 1
ATOM 709 N N . ILE A 1 98 ? -6.883 -5.216 -44.533 1.00 90.38 98 ILE A N 1
ATOM 710 C CA . ILE A 1 98 ? -6.291 -6.569 -44.532 1.00 90.38 98 ILE A CA 1
ATOM 711 C C . ILE A 1 98 ? -6.459 -7.250 -43.169 1.00 90.38 98 ILE A C 1
ATOM 713 O O . ILE A 1 98 ? -6.737 -8.442 -43.102 1.00 90.38 98 ILE A O 1
ATOM 717 N N . LEU A 1 99 ? -6.284 -6.499 -42.081 1.00 87.88 99 LEU A N 1
ATOM 718 C CA . LEU A 1 99 ? -6.314 -7.036 -40.720 1.00 87.88 99 LEU A CA 1
ATOM 719 C C . LEU A 1 99 ? -7.712 -7.042 -40.084 1.00 87.88 99 LEU A C 1
ATOM 721 O O . LEU A 1 99 ? -7.853 -7.535 -38.964 1.00 87.88 99 LEU A O 1
ATOM 725 N N . GLY A 1 100 ? -8.725 -6.470 -40.744 1.00 89.25 100 GLY A N 1
ATOM 726 C CA . GLY A 1 100 ? -10.06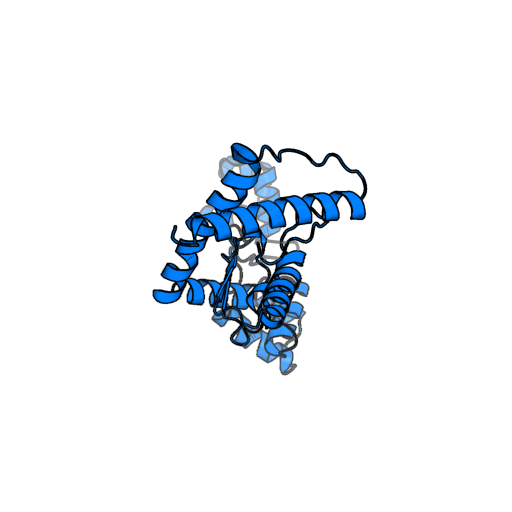4 -6.297 -40.172 1.00 89.25 100 GLY A CA 1
ATOM 727 C C . GLY A 1 100 ? -10.091 -5.358 -38.957 1.00 89.25 100 GLY A C 1
ATOM 728 O O . GLY A 1 100 ? -10.879 -5.554 -38.035 1.00 89.25 100 GLY A O 1
ATOM 729 N N . VAL A 1 101 ? -9.205 -4.358 -38.918 1.00 88.00 101 VAL A N 1
ATOM 730 C CA . VAL A 1 101 ? -9.045 -3.408 -37.800 1.00 88.00 101 VAL A CA 1
ATOM 731 C C . VAL A 1 101 ? -9.035 -1.964 -38.300 1.00 88.00 101 VAL A C 1
ATOM 733 O O . VAL A 1 101 ? -8.837 -1.687 -39.482 1.00 88.00 101 VAL A O 1
ATOM 736 N N . SER A 1 102 ? -9.224 -0.998 -37.402 1.00 90.31 102 SER A N 1
ATOM 737 C CA . SER A 1 102 ? -9.192 0.413 -37.793 1.00 90.31 102 SER A CA 1
ATOM 738 C C . SER A 1 102 ? -7.786 0.862 -38.221 1.00 90.31 102 SER A C 1
ATOM 740 O O . SER A 1 102 ? -6.770 0.409 -37.690 1.00 90.31 102 SER A O 1
ATOM 742 N N . TYR A 1 103 ? -7.705 1.839 -39.131 1.00 88.75 103 TYR A N 1
ATOM 743 C CA . TYR A 1 103 ? -6.414 2.441 -39.502 1.00 88.75 103 TYR A CA 1
ATOM 744 C C . TYR A 1 103 ? -5.719 3.106 -38.296 1.00 88.75 103 TYR A C 1
ATOM 746 O O . TYR A 1 103 ? -4.493 3.185 -38.251 1.00 88.75 103 TYR A O 1
ATOM 754 N N . THR A 1 104 ? -6.493 3.576 -37.308 1.00 83.81 104 THR A N 1
ATOM 755 C CA . THR A 1 104 ? -5.973 4.124 -36.048 1.00 83.81 104 THR A CA 1
ATOM 756 C C . THR A 1 104 ? -5.304 3.047 -35.206 1.00 83.81 104 THR A C 1
ATOM 758 O O . THR A 1 104 ? -4.207 3.282 -34.705 1.00 83.81 104 THR A O 1
ATOM 761 N N . TRP A 1 105 ? -5.893 1.848 -35.131 1.00 87.44 105 TRP A N 1
ATOM 762 C CA . TRP A 1 105 ? -5.262 0.692 -34.502 1.00 87.44 105 TRP A CA 1
ATOM 763 C C . TRP A 1 105 ? -3.941 0.369 -35.200 1.00 87.44 105 TRP A C 1
ATOM 765 O O . TRP A 1 105 ? -2.918 0.260 -34.533 1.00 87.44 105 TRP A O 1
ATOM 775 N N . VAL A 1 106 ? -3.921 0.322 -36.538 1.00 86.81 106 VAL A N 1
ATOM 776 C CA . VAL A 1 106 ? -2.692 0.069 -37.312 1.00 86.81 106 VAL A CA 1
ATOM 777 C C . VAL A 1 106 ? -1.625 1.123 -37.040 1.00 86.81 106 VAL A C 1
ATOM 779 O O . VAL A 1 106 ? -0.477 0.769 -36.785 1.00 86.81 106 VAL A O 1
ATOM 782 N N . ARG A 1 107 ? -1.978 2.412 -37.067 1.00 85.31 107 ARG A N 1
ATOM 783 C CA . ARG A 1 107 ? -1.056 3.516 -36.765 1.00 85.31 107 ARG A CA 1
ATOM 784 C C . ARG A 1 107 ? -0.428 3.349 -35.386 1.00 85.31 107 ARG A C 1
ATOM 786 O O . ARG A 1 107 ? 0.793 3.420 -35.247 1.00 85.31 107 ARG A O 1
ATOM 793 N N . ASP A 1 108 ? -1.265 3.126 -34.380 1.00 76.88 108 ASP A N 1
ATOM 794 C CA . ASP A 1 108 ? -0.834 3.057 -32.990 1.00 76.88 108 ASP A CA 1
ATOM 795 C C . ASP A 1 108 ? 0.014 1.799 -32.747 1.00 76.88 108 ASP A C 1
ATOM 797 O O . ASP A 1 108 ? 1.039 1.871 -32.069 1.00 76.88 108 ASP A O 1
ATOM 801 N N . MET A 1 109 ? -0.337 0.671 -33.374 1.00 81.38 109 MET A N 1
ATOM 802 C CA . MET A 1 109 ? 0.395 -0.591 -33.252 1.00 81.38 109 MET A CA 1
ATOM 803 C C . MET A 1 109 ? 1.699 -0.606 -34.059 1.00 81.38 109 MET A C 1
ATOM 805 O O . MET A 1 109 ? 2.707 -1.110 -33.571 1.00 81.38 109 MET A O 1
ATOM 809 N N . THR A 1 110 ? 1.734 0.032 -35.232 1.00 82.56 110 THR A N 1
ATOM 810 C CA . THR A 1 110 ? 2.975 0.235 -36.003 1.00 82.56 110 THR A CA 1
ATOM 811 C C . THR A 1 110 ? 3.944 1.110 -35.211 1.00 82.56 110 THR A C 1
ATOM 813 O O . THR A 1 110 ? 5.098 0.742 -35.019 1.00 82.56 110 THR A O 1
ATOM 816 N N . LYS A 1 111 ? 3.457 2.225 -34.644 1.00 74.19 111 LYS A N 1
ATOM 817 C CA . LYS A 1 111 ? 4.258 3.093 -33.768 1.00 74.19 111 LYS A CA 1
ATOM 818 C C . LYS A 1 111 ? 4.773 2.342 -32.536 1.00 74.19 111 LYS A C 1
ATOM 820 O O . LYS A 1 111 ? 5.916 2.554 -32.132 1.00 74.19 111 LYS A O 1
ATOM 825 N N . ARG A 1 112 ? 3.937 1.479 -31.946 1.00 70.69 112 ARG A N 1
ATOM 826 C CA . ARG A 1 112 ? 4.277 0.669 -30.770 1.00 70.69 112 ARG A CA 1
ATOM 827 C C . ARG A 1 112 ? 5.387 -0.337 -31.082 1.00 70.69 112 ARG A C 1
ATOM 829 O O . ARG A 1 112 ? 6.393 -0.311 -30.392 1.00 70.69 112 ARG A O 1
ATOM 836 N N . TYR A 1 113 ? 5.251 -1.144 -32.132 1.00 72.69 113 TYR A N 1
ATOM 837 C CA . TYR A 1 113 ? 6.181 -2.245 -32.418 1.00 72.69 113 TYR A CA 1
ATOM 838 C C . TYR A 1 113 ? 7.339 -1.897 -33.371 1.00 72.69 113 TYR A C 1
ATOM 840 O O . TYR A 1 113 ? 8.278 -2.679 -33.478 1.00 72.69 113 TYR A O 1
ATOM 848 N N . PHE A 1 114 ? 7.315 -0.754 -34.069 1.00 71.81 114 PHE A N 1
ATOM 849 C CA . PHE A 1 114 ? 8.298 -0.451 -35.124 1.00 71.81 114 PHE A CA 1
ATOM 850 C C . PHE A 1 114 ? 8.858 0.987 -35.164 1.00 71.81 114 PHE A C 1
ATOM 852 O O . PHE A 1 114 ? 9.727 1.268 -35.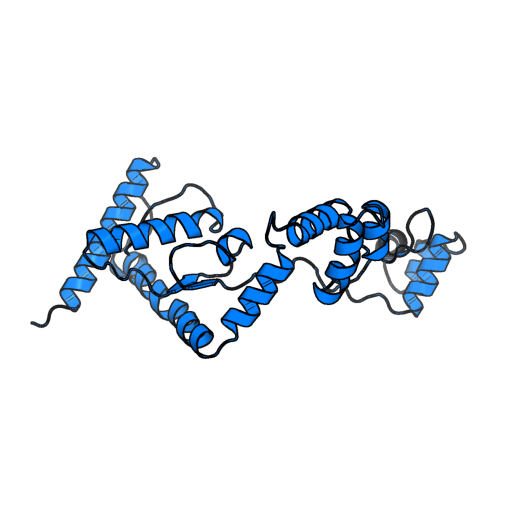986 1.00 71.81 114 PHE A O 1
ATOM 859 N N . GLY A 1 115 ? 8.461 1.876 -34.240 1.00 61.62 115 GLY A N 1
ATOM 860 C CA . GLY A 1 115 ? 9.154 3.156 -34.000 1.00 61.62 115 GLY A CA 1
ATOM 861 C C . GLY A 1 115 ? 9.354 4.061 -35.235 1.00 61.62 115 GLY A C 1
ATOM 862 O O . GLY A 1 115 ? 8.528 4.070 -36.137 1.00 61.62 115 GLY A O 1
ATOM 863 N N . ARG A 1 116 ? 10.420 4.885 -35.231 1.00 53.81 116 ARG A N 1
ATOM 864 C CA . ARG A 1 116 ? 10.931 5.625 -36.414 1.00 53.81 116 ARG A CA 1
ATOM 865 C C . ARG A 1 116 ? 12.182 4.972 -37.017 1.00 53.81 116 ARG A C 1
ATOM 867 O O . ARG A 1 116 ? 12.372 5.067 -38.220 1.00 53.81 116 ARG A O 1
ATOM 874 N N . ASP A 1 117 ? 12.973 4.287 -36.191 1.00 52.03 117 ASP A N 1
ATOM 875 C CA . ASP A 1 117 ? 14.305 3.771 -36.544 1.00 52.03 117 ASP A CA 1
ATOM 876 C C . ASP A 1 117 ? 14.364 2.227 -36.573 1.00 52.03 117 ASP A C 1
ATOM 878 O O . ASP A 1 117 ? 15.438 1.641 -36.485 1.00 52.03 117 ASP A O 1
ATOM 882 N N . GLY A 1 118 ? 13.212 1.548 -36.667 1.00 53.56 118 GLY A N 1
ATOM 883 C CA . GLY A 1 118 ? 13.123 0.083 -36.729 1.00 53.56 118 GLY A CA 1
ATOM 884 C C . GLY A 1 118 ? 12.380 -0.563 -35.555 1.00 53.56 118 GLY A C 1
ATOM 885 O O . GLY A 1 118 ? 11.846 0.118 -34.676 1.00 53.56 118 GLY A O 1
ATOM 886 N N . GLN A 1 119 ? 12.313 -1.903 -35.572 1.00 49.31 119 GLN A N 1
ATOM 887 C CA . GLN A 1 119 ? 11.494 -2.712 -34.663 1.00 49.31 119 GLN A CA 1
ATOM 888 C C . GLN A 1 119 ? 11.726 -2.325 -33.194 1.00 49.31 119 GLN A C 1
ATOM 890 O O . GLN A 1 119 ? 12.759 -2.627 -32.605 1.00 49.31 119 GLN A O 1
ATOM 895 N N . ARG A 1 120 ? 10.736 -1.668 -32.583 1.00 54.19 120 ARG A N 1
ATOM 896 C CA . ARG A 1 120 ? 10.695 -1.467 -31.139 1.00 54.19 120 ARG A CA 1
ATOM 897 C C . ARG A 1 120 ? 10.165 -2.751 -30.532 1.00 54.19 120 ARG A C 1
ATOM 899 O O . ARG A 1 120 ? 8.976 -3.048 -30.636 1.00 54.19 120 ARG A O 1
ATOM 906 N N . ILE A 1 121 ? 11.033 -3.501 -29.864 1.00 53.62 121 ILE A N 1
ATOM 907 C CA . ILE A 1 121 ? 10.604 -4.597 -28.997 1.00 53.62 121 ILE A CA 1
ATOM 908 C C . ILE A 1 121 ? 9.890 -3.958 -27.797 1.00 53.62 121 ILE A C 1
ATOM 910 O O . ILE A 1 121 ? 10.474 -3.716 -26.747 1.00 53.62 121 ILE A O 1
ATOM 914 N N . THR A 1 122 ? 8.614 -3.600 -27.954 1.00 53.50 122 THR A N 1
ATOM 915 C CA . THR A 1 122 ? 7.784 -3.242 -26.805 1.00 53.50 122 THR A CA 1
ATOM 916 C C . THR A 1 122 ? 7.369 -4.529 -26.136 1.00 53.50 122 THR A C 1
ATOM 918 O O . THR A 1 122 ? 6.564 -5.293 -26.681 1.00 53.50 122 THR A O 1
ATOM 921 N N . ARG A 1 123 ? 7.931 -4.763 -24.958 1.00 59.38 123 ARG A N 1
ATOM 922 C CA . ARG A 1 123 ? 7.562 -5.887 -24.114 1.00 59.38 123 ARG A CA 1
ATOM 923 C C . ARG A 1 123 ? 6.065 -5.818 -23.777 1.00 59.38 123 ARG A C 1
ATOM 925 O O . ARG A 1 123 ? 5.508 -4.738 -23.567 1.00 59.38 123 ARG A O 1
ATOM 932 N N . SER A 1 124 ? 5.391 -6.967 -23.785 1.00 60.25 124 SER A N 1
ATOM 933 C CA . SER A 1 124 ? 3.956 -7.086 -23.466 1.00 60.25 124 SER A CA 1
ATOM 934 C C . SER A 1 124 ? 3.677 -7.123 -21.959 1.00 60.25 124 SER A C 1
ATOM 936 O O . SER A 1 124 ? 2.535 -6.932 -21.543 1.00 60.25 124 SER A O 1
ATOM 938 N N . ALA A 1 125 ? 4.713 -7.348 -21.155 1.00 63.88 125 ALA A N 1
ATOM 939 C CA . ALA A 1 125 ? 4.687 -7.393 -19.701 1.00 63.88 125 ALA A CA 1
ATOM 940 C C . ALA A 1 125 ? 5.929 -6.691 -19.140 1.00 63.88 125 ALA A C 1
ATOM 942 O O . ALA A 1 125 ? 6.888 -6.463 -19.868 1.00 63.88 125 ALA A O 1
ATOM 943 N N . GLU A 1 126 ? 5.924 -6.362 -17.856 1.00 72.81 126 GLU A N 1
ATOM 944 C CA . GLU A 1 126 ? 7.134 -5.912 -17.165 1.00 72.81 126 GLU A CA 1
ATOM 945 C C . GLU A 1 126 ? 8.178 -7.048 -17.109 1.00 72.81 126 GLU A C 1
ATOM 947 O O . GLU A 1 126 ? 7.774 -8.213 -17.097 1.00 72.81 126 GLU A O 1
ATOM 952 N N . PRO A 1 127 ? 9.496 -6.767 -17.125 1.00 83.06 127 PRO A N 1
ATOM 953 C CA . PRO A 1 127 ? 10.499 -7.771 -16.786 1.00 83.06 127 PRO A CA 1
ATOM 954 C C . PRO A 1 127 ? 10.337 -8.275 -15.360 1.00 83.06 127 PRO A C 1
ATOM 956 O O . PRO A 1 127 ? 10.195 -7.481 -14.429 1.00 83.06 127 PRO A O 1
ATOM 959 N N . GLU A 1 128 ? 10.387 -9.597 -15.204 1.00 82.12 128 GLU A N 1
ATOM 960 C CA . GLU A 1 128 ? 10.472 -10.227 -13.892 1.00 82.12 128 GLU A CA 1
ATOM 961 C C . GLU A 1 128 ? 11.835 -9.914 -13.247 1.00 82.12 128 GLU A C 1
ATOM 963 O O . GLU A 1 128 ? 12.813 -9.700 -13.973 1.00 82.12 128 GLU A O 1
ATOM 968 N N . PRO A 1 129 ? 11.931 -9.873 -11.903 1.00 85.44 129 PRO A N 1
ATOM 969 C CA . PRO A 1 129 ? 13.183 -9.602 -11.189 1.00 85.44 129 PRO A CA 1
ATOM 970 C C . PRO A 1 129 ? 14.372 -10.437 -11.670 1.00 85.44 129 PRO A C 1
ATOM 972 O O . PRO A 1 129 ? 15.447 -9.895 -11.906 1.00 85.44 129 PRO A O 1
ATOM 975 N N . GLU A 1 130 ? 14.153 -11.728 -11.910 1.00 85.38 130 GLU A N 1
ATOM 976 C CA . GLU A 1 130 ? 15.147 -12.659 -12.459 1.00 85.38 130 GLU A CA 1
ATOM 977 C C . GLU A 1 130 ? 15.702 -12.258 -13.837 1.00 85.38 130 GLU A C 1
ATOM 979 O O . GLU A 1 130 ? 16.832 -12.608 -14.169 1.00 85.38 130 GLU A O 1
ATOM 984 N N . GLU A 1 131 ? 14.947 -11.493 -14.626 1.00 85.56 131 GLU A N 1
ATOM 985 C CA . GLU A 1 131 ? 15.367 -11.048 -15.954 1.00 85.56 131 GLU A CA 1
ATOM 986 C C . GLU A 1 131 ? 16.113 -9.711 -15.926 1.00 85.56 131 GLU A C 1
ATOM 988 O O . GLU A 1 131 ? 17.056 -9.514 -16.693 1.00 85.56 131 GLU A O 1
ATOM 993 N N . TRP A 1 132 ? 15.690 -8.767 -15.07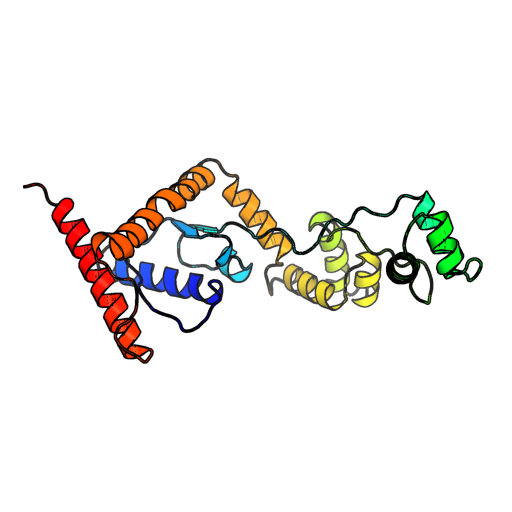6 1.00 92.19 132 TRP A N 1
ATOM 994 C CA . TRP A 1 132 ? 16.275 -7.424 -15.081 1.00 92.19 132 TRP A CA 1
ATOM 995 C C . TRP A 1 132 ? 17.414 -7.228 -14.088 1.00 92.19 132 TRP A C 1
ATOM 997 O O . TRP A 1 132 ? 18.296 -6.422 -14.385 1.00 92.19 132 TRP A O 1
ATOM 1007 N N . ILE A 1 133 ? 17.436 -7.937 -12.951 1.00 91.06 133 ILE A N 1
ATOM 1008 C CA . ILE A 1 133 ? 18.482 -7.764 -11.926 1.00 91.06 133 ILE A CA 1
ATOM 1009 C C . ILE A 1 133 ? 19.889 -7.903 -12.537 1.00 91.06 133 ILE A C 1
ATOM 1011 O O . ILE A 1 133 ? 20.654 -6.944 -12.411 1.00 91.06 133 ILE A O 1
ATOM 1015 N N . PRO A 1 134 ? 20.210 -8.957 -13.320 1.00 95.00 134 PRO A N 1
ATOM 1016 C CA . PRO A 1 134 ? 21.548 -9.106 -13.901 1.00 95.00 134 PRO A CA 1
AT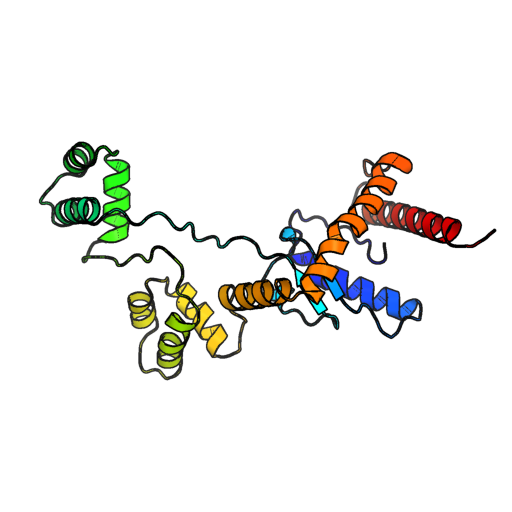OM 1017 C C . PRO A 1 134 ? 21.925 -7.976 -14.868 1.00 95.00 134 PRO A C 1
ATOM 1019 O O . PRO A 1 134 ? 23.079 -7.566 -14.961 1.00 95.00 134 PRO A O 1
ATOM 1022 N N . VAL A 1 135 ? 20.953 -7.432 -15.610 1.00 92.50 135 VAL A N 1
ATOM 1023 C CA . VAL A 1 135 ? 21.200 -6.308 -16.529 1.00 92.50 135 VAL A CA 1
ATOM 1024 C C . VAL A 1 135 ? 21.507 -5.035 -15.744 1.00 92.50 135 VAL A C 1
ATOM 1026 O O . VAL A 1 135 ? 22.384 -4.262 -16.124 1.00 92.50 135 VAL A O 1
ATOM 1029 N N . ILE A 1 136 ? 20.804 -4.811 -14.639 1.00 95.38 136 ILE A N 1
ATOM 1030 C CA . ILE A 1 136 ? 20.982 -3.621 -13.809 1.00 95.38 136 ILE A CA 1
ATOM 1031 C C . ILE A 1 136 ? 22.259 -3.699 -12.965 1.00 95.38 136 ILE A C 1
ATOM 1033 O O . ILE A 1 136 ? 22.908 -2.672 -12.778 1.00 95.38 136 ILE A O 1
ATOM 1037 N N . GLU A 1 137 ? 22.689 -4.885 -12.540 1.00 93.75 137 GLU A N 1
ATOM 1038 C CA . GLU A 1 137 ? 24.002 -5.087 -11.909 1.00 93.75 137 GLU A CA 1
ATOM 1039 C C . GLU A 1 137 ? 25.146 -4.650 -12.833 1.00 93.75 137 GLU A C 1
ATOM 1041 O O . GLU A 1 137 ? 26.057 -3.944 -12.403 1.00 93.75 137 GLU A O 1
ATOM 1046 N N . ARG A 1 138 ? 25.050 -4.943 -14.136 1.00 95.62 138 ARG A N 1
ATOM 1047 C CA . ARG A 1 138 ? 26.022 -4.472 -15.139 1.00 95.62 138 ARG A CA 1
ATOM 1048 C C . ARG A 1 138 ? 25.997 -2.954 -15.334 1.00 95.62 138 ARG A C 1
ATOM 1050 O O . ARG A 1 138 ? 27.031 -2.351 -15.612 1.00 95.62 138 ARG A O 1
ATOM 1057 N N . VAL A 1 139 ? 24.835 -2.314 -15.167 1.00 94.88 139 VAL A N 1
ATOM 1058 C CA . VAL A 1 139 ? 24.747 -0.842 -15.111 1.00 94.88 139 VAL A CA 1
ATOM 1059 C C . VAL A 1 139 ? 25.451 -0.315 -13.862 1.00 94.88 139 VAL A C 1
ATOM 1061 O O . VAL A 1 139 ? 26.208 0.648 -13.959 1.00 94.88 139 VAL A O 1
ATOM 1064 N N . ALA A 1 140 ? 25.221 -0.937 -12.702 1.00 92.88 140 ALA A N 1
ATOM 1065 C CA . ALA A 1 140 ? 25.843 -0.544 -11.438 1.00 92.88 140 ALA A CA 1
ATOM 1066 C C . ALA A 1 140 ? 27.374 -0.700 -11.474 1.00 92.88 140 ALA A C 1
ATOM 1068 O O . ALA A 1 140 ? 28.083 0.151 -10.943 1.00 92.88 140 ALA A O 1
ATOM 1069 N N . ALA A 1 141 ? 27.872 -1.730 -12.164 1.00 92.88 141 ALA A N 1
ATOM 1070 C CA . ALA A 1 141 ? 29.293 -1.958 -12.429 1.00 92.88 141 ALA A CA 1
ATOM 1071 C C . ALA A 1 141 ? 29.890 -1.018 -13.500 1.00 92.88 141 ALA A C 1
ATOM 1073 O O . ALA A 1 141 ? 31.098 -1.028 -13.727 1.00 92.88 141 ALA A O 1
ATOM 1074 N N . GLY A 1 142 ? 29.067 -0.203 -14.171 1.00 92.94 142 GLY A N 1
ATOM 1075 C CA . GLY A 1 142 ? 29.504 0.716 -15.226 1.00 92.94 142 GLY A CA 1
ATOM 1076 C C . GLY A 1 142 ? 29.802 0.052 -16.576 1.00 92.94 142 GLY A C 1
ATOM 1077 O O . GLY A 1 142 ? 30.300 0.719 -17.480 1.00 92.94 142 GLY A O 1
ATOM 1078 N N . GLU A 1 143 ? 29.480 -1.233 -16.747 1.00 94.44 143 GLU A N 1
ATOM 1079 C CA . GLU A 1 143 ? 29.730 -1.984 -17.985 1.00 94.44 143 GLU A CA 1
ATOM 1080 C C . GLU A 1 143 ? 28.808 -1.558 -19.131 1.00 94.44 143 GLU A C 1
ATOM 1082 O O . GLU A 1 143 ? 29.178 -1.632 -20.304 1.00 94.44 143 GLU A O 1
ATOM 1087 N N . ILE A 1 144 ? 27.580 -1.143 -18.804 1.00 92.44 144 ILE A N 1
ATOM 1088 C CA . ILE A 1 144 ? 26.581 -0.697 -19.778 1.00 92.44 144 ILE A CA 1
ATOM 1089 C C . ILE A 1 144 ? 25.892 0.589 -19.324 1.00 92.44 144 ILE A C 1
ATOM 1091 O O . ILE A 1 144 ? 25.661 0.830 -18.141 1.00 92.44 144 ILE A O 1
ATOM 1095 N N . SER A 1 145 ? 25.527 1.435 -20.289 1.00 93.06 145 SER A N 1
ATOM 1096 C CA . SER A 1 145 ? 24.814 2.682 -20.002 1.00 93.06 145 SER A CA 1
ATOM 1097 C C . SER A 1 145 ? 23.349 2.439 -19.615 1.00 93.06 145 SER A C 1
ATOM 1099 O O . SER A 1 145 ? 22.734 1.453 -20.023 1.00 93.06 145 SER A O 1
ATOM 1101 N N . LEU A 1 146 ? 22.735 3.411 -18.928 1.00 89.75 146 LEU A N 1
ATOM 1102 C CA . LEU A 1 146 ? 21.289 3.414 -18.647 1.00 89.75 146 LEU A CA 1
ATOM 1103 C C . LEU A 1 146 ? 20.433 3.261 -19.915 1.00 89.75 146 LEU A C 1
ATOM 1105 O O . LEU A 1 146 ? 19.355 2.671 -19.872 1.00 89.75 146 LEU A O 1
ATOM 1109 N N . ARG A 1 147 ? 20.902 3.804 -21.047 1.00 81.75 147 ARG A N 1
ATOM 1110 C CA . ARG A 1 147 ? 20.210 3.703 -22.335 1.00 81.75 147 ARG A CA 1
ATOM 1111 C C . ARG A 1 147 ? 20.323 2.298 -22.918 1.00 81.75 147 ARG A C 1
ATOM 1113 O O . ARG A 1 147 ? 19.310 1.743 -23.314 1.00 81.75 147 ARG A O 1
ATOM 1120 N N . ALA A 1 148 ? 21.512 1.699 -22.870 1.00 78.12 148 ALA A N 1
ATOM 1121 C CA . ALA A 1 148 ? 21.710 0.316 -23.295 1.00 78.12 148 ALA A CA 1
ATOM 1122 C C . ALA A 1 148 ? 20.866 -0.665 -22.461 1.00 78.12 148 ALA A C 1
ATOM 1124 O O . ALA A 1 148 ? 20.259 -1.574 -23.018 1.00 78.12 148 ALA A O 1
ATOM 1125 N N . ALA A 1 149 ? 20.757 -0.446 -21.147 1.00 88.00 149 ALA A N 1
ATOM 1126 C CA . ALA A 1 149 ? 19.874 -1.230 -20.283 1.00 88.00 149 ALA A CA 1
ATOM 1127 C C . ALA A 1 149 ? 18.387 -1.026 -20.612 1.00 88.00 149 ALA A C 1
ATOM 1129 O O . ALA A 1 149 ? 17.624 -1.986 -20.643 1.00 88.00 149 ALA A O 1
ATOM 1130 N N . SER A 1 150 ? 17.976 0.215 -20.891 1.00 86.12 150 SER A N 1
ATOM 1131 C CA . SER A 1 150 ? 16.610 0.549 -21.316 1.00 86.12 150 SER A CA 1
ATOM 1132 C C . SER A 1 150 ? 16.229 -0.182 -22.603 1.00 86.12 150 SER A C 1
ATOM 1134 O O . SER A 1 150 ? 15.150 -0.771 -22.670 1.00 86.12 150 SER A O 1
ATOM 1136 N N . ASP A 1 151 ? 17.133 -0.192 -23.583 1.00 77.88 151 ASP A N 1
ATOM 1137 C CA . ASP A 1 151 ? 16.941 -0.875 -24.860 1.00 77.88 151 ASP A CA 1
ATOM 1138 C C . ASP A 1 151 ? 16.935 -2.406 -24.685 1.00 77.88 151 ASP A C 1
ATOM 1140 O O . ASP A 1 151 ? 16.096 -3.082 -25.275 1.00 77.88 151 ASP A O 1
ATOM 1144 N N . ASN A 1 152 ? 17.804 -2.951 -23.821 1.00 83.25 152 ASN A N 1
ATOM 1145 C CA . ASN A 1 152 ? 17.872 -4.386 -23.517 1.00 83.25 152 ASN A CA 1
ATOM 1146 C C . ASN A 1 152 ? 16.590 -4.896 -22.831 1.00 83.25 152 ASN A C 1
ATOM 1148 O O . ASN A 1 152 ? 16.023 -5.910 -23.230 1.00 83.25 152 ASN A O 1
ATOM 1152 N N . LEU A 1 153 ? 16.099 -4.155 -21.835 1.00 84.56 153 LEU A N 1
ATOM 1153 C CA . LEU A 1 153 ? 14.947 -4.545 -21.018 1.00 84.56 153 LEU A CA 1
ATOM 1154 C C . LEU A 1 153 ? 13.595 -4.146 -21.630 1.00 84.56 153 LEU A C 1
ATOM 1156 O O . LEU A 1 153 ? 12.546 -4.588 -21.153 1.00 84.56 153 LEU A O 1
ATOM 1160 N N . GLY A 1 154 ? 13.589 -3.288 -22.655 1.00 78.25 154 GLY A N 1
ATOM 1161 C CA . GLY A 1 154 ? 12.364 -2.765 -23.263 1.00 78.25 154 GLY A CA 1
ATOM 1162 C C . GLY A 1 154 ? 11.525 -1.904 -22.307 1.00 78.25 154 GLY A C 1
ATOM 1163 O O . GLY A 1 154 ? 10.304 -1.820 -22.459 1.00 78.25 154 GLY A O 1
ATOM 1164 N N . VAL A 1 155 ? 12.162 -1.275 -21.312 1.00 83.06 155 VAL A N 1
ATOM 1165 C CA . VAL A 1 155 ? 11.532 -0.381 -20.321 1.00 83.06 155 VAL A CA 1
ATOM 1166 C C . VAL A 1 155 ? 12.067 1.043 -20.460 1.00 83.06 155 VAL A C 1
ATOM 1168 O O . VAL A 1 155 ? 13.076 1.272 -21.116 1.00 83.06 155 VAL A O 1
ATOM 1171 N N . SER A 1 156 ? 11.409 2.030 -19.847 1.00 84.31 156 SER A N 1
ATOM 1172 C CA . SER A 1 156 ? 11.894 3.417 -19.880 1.00 84.31 156 SER A CA 1
ATOM 1173 C C . SER A 1 156 ? 13.174 3.602 -19.054 1.00 84.31 156 SER A C 1
ATOM 1175 O O . SER A 1 156 ? 13.356 2.952 -18.027 1.00 84.31 156 SER A O 1
ATOM 1177 N N . VAL A 1 157 ? 14.021 4.567 -19.428 1.00 84.56 157 VAL A N 1
ATOM 1178 C CA . VAL A 1 157 ? 15.215 4.949 -18.640 1.00 84.56 157 VAL A CA 1
ATOM 1179 C C . VAL A 1 157 ? 14.849 5.311 -17.193 1.00 84.56 157 VAL A C 1
ATOM 1181 O O . VAL A 1 157 ? 15.594 5.007 -16.267 1.00 84.56 157 VAL A O 1
ATOM 1184 N N . THR A 1 158 ? 13.687 5.929 -16.964 1.00 88.06 158 THR A N 1
ATOM 1185 C CA . THR A 1 158 ? 13.193 6.206 -15.606 1.00 88.06 158 THR A CA 1
ATOM 1186 C C . THR A 1 158 ? 12.960 4.919 -14.817 1.00 88.06 158 THR A C 1
ATOM 1188 O O . THR A 1 158 ? 13.340 4.852 -13.653 1.00 88.06 158 THR A O 1
ATOM 1191 N N . ARG A 1 159 ? 12.396 3.878 -15.445 1.00 90.19 159 ARG A N 1
ATOM 1192 C CA . ARG A 1 159 ? 12.219 2.572 -14.802 1.00 90.19 159 ARG A CA 1
ATOM 1193 C C . ARG A 1 159 ? 13.562 1.914 -14.488 1.00 90.19 159 ARG A C 1
ATOM 1195 O O . ARG A 1 159 ? 13.720 1.423 -13.376 1.00 90.19 159 ARG A O 1
ATOM 1202 N N . VAL A 1 160 ? 14.527 1.989 -15.412 1.00 90.94 160 VAL A N 1
ATOM 1203 C CA . VAL A 1 160 ? 15.915 1.533 -15.190 1.00 90.94 160 VAL A CA 1
ATOM 1204 C C . VAL A 1 160 ? 16.522 2.219 -13.965 1.00 90.94 160 VAL A C 1
ATOM 1206 O O . VAL A 1 160 ? 17.134 1.551 -13.144 1.00 90.94 160 VAL A O 1
ATOM 1209 N N . LYS A 1 161 ? 16.312 3.530 -13.780 1.00 93.25 161 LYS A N 1
ATOM 1210 C CA . LYS A 1 161 ? 16.781 4.246 -12.578 1.00 93.25 161 LYS A CA 1
ATOM 1211 C C . LYS A 1 161 ? 16.142 3.722 -11.289 1.00 93.25 161 LYS A C 1
ATOM 1213 O O . LYS A 1 161 ? 16.838 3.596 -10.291 1.00 93.25 161 LYS A O 1
ATOM 1218 N N . THR A 1 162 ? 14.846 3.407 -11.299 1.00 90.50 162 THR A N 1
ATOM 1219 C CA . THR A 1 162 ? 14.171 2.799 -10.138 1.00 90.50 162 THR A CA 1
ATOM 1220 C C . THR A 1 162 ? 14.727 1.411 -9.826 1.00 90.50 162 THR A C 1
ATOM 1222 O O . THR A 1 162 ? 15.022 1.122 -8.672 1.00 90.50 162 THR A O 1
ATOM 1225 N N . MET A 1 163 ? 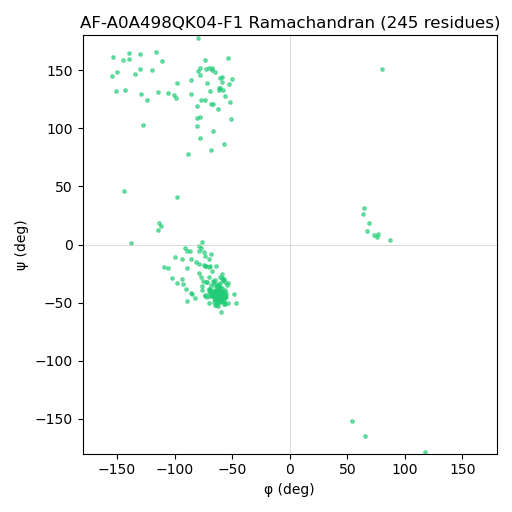14.917 0.578 -10.851 1.00 93.25 163 MET A N 1
ATOM 1226 C CA . MET A 1 163 ? 15.519 -0.749 -10.710 1.00 93.25 163 MET A CA 1
ATOM 1227 C C . MET A 1 163 ? 16.963 -0.665 -10.192 1.00 93.25 163 MET A C 1
ATOM 1229 O O . MET A 1 163 ? 17.360 -1.435 -9.324 1.00 93.25 163 MET A O 1
ATOM 1233 N N . LEU A 1 164 ? 17.740 0.310 -10.673 1.00 92.69 164 LEU A N 1
ATOM 1234 C CA . LEU A 1 164 ? 19.097 0.573 -10.196 1.00 92.69 164 LEU A CA 1
ATOM 1235 C C . LEU A 1 164 ? 19.111 1.002 -8.728 1.00 92.69 164 LEU A C 1
ATOM 1237 O O . LEU A 1 164 ? 19.903 0.470 -7.958 1.00 92.69 164 LEU A O 1
ATOM 1241 N N . ALA A 1 165 ? 18.205 1.897 -8.323 1.00 90.94 165 ALA A N 1
ATOM 1242 C CA . ALA A 1 165 ? 18.054 2.278 -6.920 1.00 90.94 165 ALA A CA 1
ATOM 1243 C C . ALA A 1 165 ? 17.735 1.067 -6.025 1.00 90.94 165 ALA A C 1
ATOM 1245 O O . ALA A 1 165 ? 18.163 1.040 -4.875 1.00 90.94 165 ALA A O 1
ATOM 1246 N N . HIS A 1 166 ? 17.043 0.051 -6.552 1.00 90.75 166 HIS A N 1
ATOM 1247 C CA . HIS A 1 166 ? 16.831 -1.208 -5.844 1.00 90.75 166 HIS A CA 1
ATOM 1248 C C . HIS A 1 166 ? 18.083 -2.055 -5.694 1.00 90.75 166 HIS A C 1
ATOM 1250 O O . HIS A 1 166 ? 18.403 -2.447 -4.576 1.00 90.75 166 HIS A O 1
ATOM 1256 N N . VAL A 1 167 ? 18.820 -2.288 -6.780 1.00 89.62 167 VAL A N 1
ATOM 1257 C CA . VAL A 1 167 ? 20.086 -3.041 -6.728 1.00 89.62 167 VAL A CA 1
ATOM 1258 C C . VAL A 1 167 ? 21.106 -2.352 -5.816 1.00 89.62 167 VAL A C 1
ATOM 1260 O O . VAL A 1 167 ? 21.859 -3.013 -5.112 1.00 89.62 167 VAL A O 1
ATOM 1263 N N . GLN A 1 168 ? 21.088 -1.020 -5.764 1.00 89.06 168 GLN A N 1
ATOM 1264 C CA . GLN A 1 168 ? 21.930 -0.223 -4.868 1.00 89.06 168 GLN A CA 1
ATOM 1265 C C . GLN A 1 168 ? 21.421 -0.165 -3.415 1.00 89.06 168 GLN A C 1
ATOM 1267 O O . GLN A 1 168 ? 22.048 0.485 -2.582 1.00 89.06 168 GLN A O 1
ATOM 1272 N N . GLY A 1 169 ? 20.284 -0.795 -3.097 1.00 86.38 169 GLY A N 1
ATOM 1273 C CA . GLY A 1 169 ? 19.701 -0.814 -1.751 1.00 86.38 169 GLY A CA 1
ATOM 1274 C C . GLY A 1 169 ? 19.056 0.502 -1.301 1.00 86.38 169 GLY A C 1
ATOM 1275 O O . GLY A 1 169 ? 18.663 0.625 -0.145 1.00 86.38 169 GLY A O 1
ATOM 1276 N N . ALA A 1 170 ? 18.919 1.489 -2.189 1.00 84.38 170 ALA A N 1
ATOM 1277 C CA . ALA A 1 170 ? 18.346 2.795 -1.867 1.00 84.38 170 ALA A CA 1
ATOM 1278 C C . ALA A 1 170 ? 16.806 2.786 -1.803 1.00 84.38 170 ALA A C 1
ATOM 1280 O O . ALA A 1 170 ? 16.213 3.650 -1.158 1.00 84.38 170 ALA A O 1
ATOM 1281 N N . LEU A 1 171 ? 16.141 1.849 -2.490 1.00 84.94 171 LEU A N 1
ATOM 1282 C CA . LEU A 1 171 ? 14.678 1.729 -2.505 1.00 84.94 171 LEU A CA 1
ATOM 1283 C C . LEU A 1 171 ? 14.241 0.291 -2.815 1.00 84.94 171 LEU A C 1
ATOM 1285 O O . LEU A 1 171 ? 14.824 -0.365 -3.667 1.00 84.94 171 LEU A O 1
ATOM 1289 N N . THR A 1 172 ? 13.152 -0.203 -2.232 1.00 86.56 172 THR A N 1
ATOM 1290 C CA . THR A 1 172 ? 12.564 -1.472 -2.690 1.00 86.56 172 THR A CA 1
ATOM 1291 C C . THR A 1 172 ? 11.783 -1.278 -3.988 1.00 86.56 172 THR A C 1
ATOM 1293 O O . THR A 1 172 ? 10.845 -0.476 -4.049 1.00 86.56 172 THR A O 1
ATOM 1296 N N . ASP A 1 173 ? 12.136 -2.043 -5.025 1.00 89.00 173 ASP A N 1
ATOM 1297 C CA . ASP A 1 173 ? 11.431 -2.005 -6.298 1.00 89.00 173 ASP A CA 1
ATOM 1298 C C . ASP A 1 173 ? 9.952 -2.419 -6.135 1.00 89.00 173 ASP A C 1
ATOM 1300 O O . ASP A 1 173 ? 9.668 -3.438 -5.495 1.00 89.00 173 ASP A O 1
ATOM 1304 N N . PRO A 1 174 ? 8.984 -1.690 -6.727 1.00 86.19 174 PRO A N 1
ATOM 1305 C CA . PRO A 1 174 ? 7.569 -2.021 -6.598 1.00 86.19 174 PRO A CA 1
ATOM 1306 C C . PRO A 1 174 ? 7.163 -3.422 -7.070 1.00 86.19 174 PRO A C 1
ATOM 1308 O O . PRO A 1 174 ? 6.200 -3.966 -6.529 1.00 86.19 174 PRO A O 1
ATOM 1311 N N . THR A 1 175 ? 7.832 -4.011 -8.070 1.00 84.75 175 THR A N 1
ATOM 1312 C CA . THR A 1 175 ? 7.513 -5.380 -8.514 1.00 84.75 175 THR A CA 1
ATOM 1313 C C . THR A 1 175 ? 8.058 -6.417 -7.551 1.00 84.75 175 THR A C 1
ATOM 1315 O O . THR A 1 175 ? 7.361 -7.384 -7.259 1.00 84.75 175 THR A O 1
ATOM 1318 N N . VAL A 1 176 ? 9.259 -6.185 -7.016 1.00 87.44 176 VAL A N 1
ATOM 1319 C CA . VAL A 1 176 ? 9.881 -7.059 -6.012 1.00 87.44 176 VAL A CA 1
ATOM 1320 C C . VAL A 1 176 ? 9.068 -7.034 -4.720 1.00 87.44 176 VAL A C 1
ATOM 1322 O O . VAL A 1 176 ? 8.666 -8.088 -4.237 1.00 87.44 176 VAL A O 1
ATOM 1325 N N . ALA A 1 177 ? 8.726 -5.841 -4.219 1.00 91.00 177 ALA A N 1
ATOM 1326 C CA . ALA A 1 177 ? 7.879 -5.687 -3.035 1.00 91.00 177 ALA A CA 1
ATOM 1327 C C . ALA A 1 177 ? 6.515 -6.369 -3.212 1.00 91.00 177 ALA A C 1
ATOM 1329 O O . ALA A 1 177 ? 6.017 -7.009 -2.290 1.00 91.00 177 ALA A O 1
ATOM 1330 N N . ARG A 1 178 ? 5.912 -6.251 -4.406 1.00 89.62 178 ARG A N 1
ATOM 1331 C CA . ARG A 1 178 ? 4.633 -6.902 -4.719 1.00 89.62 178 ARG A CA 1
ATOM 1332 C C . ARG A 1 178 ? 4.748 -8.418 -4.651 1.00 89.62 178 ARG A C 1
ATOM 1334 O O . ARG A 1 178 ? 3.971 -9.023 -3.927 1.00 89.62 178 ARG A O 1
ATOM 1341 N N . LYS A 1 179 ? 5.716 -9.001 -5.363 1.00 89.38 179 LYS A N 1
ATOM 1342 C CA . LYS A 1 179 ? 5.938 -10.453 -5.376 1.00 89.38 179 LYS A CA 1
ATOM 1343 C C . LYS A 1 179 ? 6.178 -10.977 -3.960 1.00 89.38 179 LYS A C 1
ATOM 1345 O O . LYS A 1 179 ? 5.490 -11.892 -3.536 1.00 89.38 179 LYS A O 1
ATOM 1350 N N . ALA A 1 180 ? 7.038 -10.304 -3.192 1.00 92.25 180 ALA A N 1
ATOM 1351 C CA . ALA A 1 180 ? 7.290 -10.655 -1.798 1.00 92.25 180 ALA A CA 1
ATOM 1352 C C . ALA A 1 180 ? 6.017 -10.616 -0.929 1.00 92.25 180 ALA A C 1
ATOM 1354 O O . ALA A 1 180 ? 5.806 -11.516 -0.123 1.00 92.25 180 ALA A O 1
ATOM 1355 N N . MET A 1 181 ? 5.148 -9.609 -1.092 1.00 95.50 181 MET A N 1
ATOM 1356 C CA . MET A 1 181 ? 3.877 -9.541 -0.359 1.00 95.50 181 MET A CA 1
ATOM 1357 C C . MET A 1 181 ? 2.869 -10.601 -0.822 1.00 95.50 181 MET A C 1
ATOM 1359 O O . MET A 1 181 ? 2.167 -11.170 0.010 1.00 95.50 181 MET A O 1
ATOM 1363 N N . ASP A 1 182 ? 2.795 -10.888 -2.121 1.00 93.56 182 ASP A N 1
ATOM 1364 C CA . ASP A 1 182 ? 1.928 -11.943 -2.657 1.00 93.56 182 ASP A CA 1
ATOM 1365 C C . ASP A 1 182 ? 2.353 -13.321 -2.125 1.00 93.56 182 ASP A C 1
ATOM 1367 O O . ASP A 1 182 ? 1.512 -14.072 -1.626 1.00 93.56 182 ASP A O 1
ATOM 1371 N N . ASP A 1 183 ? 3.657 -13.612 -2.130 1.00 94.06 183 ASP A N 1
ATOM 1372 C CA . ASP A 1 183 ? 4.227 -14.837 -1.562 1.00 94.06 183 ASP A CA 1
ATOM 1373 C C . ASP A 1 183 ? 3.952 -14.922 -0.052 1.00 94.06 183 ASP A C 1
ATOM 1375 O O . ASP A 1 183 ? 3.546 -15.966 0.463 1.00 94.06 183 ASP A O 1
ATOM 1379 N N . LYS A 1 184 ? 4.098 -13.799 0.663 1.00 94.81 184 LYS A N 1
ATOM 1380 C CA . LYS A 1 184 ? 3.800 -13.682 2.096 1.00 94.81 184 LYS A CA 1
ATOM 1381 C C . LYS A 1 184 ? 2.328 -13.955 2.410 1.00 94.81 184 LYS A C 1
ATOM 1383 O O . LYS A 1 184 ? 2.035 -14.671 3.366 1.00 94.81 184 LYS A O 1
ATOM 1388 N N . LEU A 1 185 ? 1.403 -13.420 1.610 1.00 95.00 185 LEU A N 1
ATOM 1389 C CA . LEU A 1 185 ? -0.041 -13.646 1.746 1.00 95.00 185 LEU A CA 1
ATOM 1390 C C . LEU A 1 185 ? -0.459 -15.074 1.376 1.00 95.00 185 LEU A C 1
ATOM 1392 O O . LEU A 1 185 ? -1.467 -15.556 1.892 1.00 95.00 185 LEU A O 1
ATOM 1396 N N . ALA A 1 186 ? 0.290 -15.741 0.4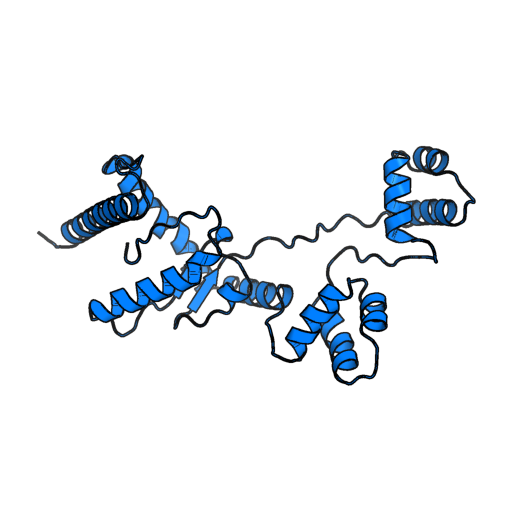93 1.00 93.94 186 ALA A N 1
ATOM 1397 C CA . ALA A 1 186 ? 0.030 -17.119 0.088 1.00 93.94 186 ALA A CA 1
ATOM 1398 C C . ALA A 1 186 ? 0.382 -18.148 1.178 1.00 93.94 186 ALA A C 1
ATOM 1400 O O . ALA A 1 186 ? -0.117 -19.275 1.137 1.00 93.94 186 ALA A O 1
ATOM 1401 N N . GLN A 1 187 ? 1.203 -17.777 2.167 1.00 96.25 187 GLN A N 1
ATOM 1402 C CA . GLN A 1 187 ? 1.524 -18.650 3.298 1.00 96.25 187 GLN A CA 1
ATOM 1403 C C . GLN A 1 187 ? 0.246 -19.006 4.092 1.00 96.25 187 GLN A C 1
ATOM 1405 O O . GLN A 1 187 ? -0.543 -18.107 4.391 1.00 96.25 187 GLN A O 1
ATOM 1410 N N . PRO A 1 188 ? 0.018 -20.282 4.475 1.00 94.88 188 PRO A N 1
ATOM 1411 C CA . PRO A 1 188 ? -1.252 -20.726 5.070 1.00 94.88 188 PRO A CA 1
ATOM 1412 C C . PRO A 1 188 ? -1.689 -19.961 6.330 1.00 94.88 188 PRO A C 1
ATOM 1414 O O . PRO A 1 188 ? -2.871 -19.620 6.479 1.00 94.88 188 PRO A O 1
ATOM 1417 N N . ASP A 1 189 ? -0.743 -19.657 7.219 1.00 94.38 189 ASP A N 1
ATOM 1418 C CA . ASP A 1 189 ? -1.010 -18.942 8.470 1.00 94.38 189 ASP A CA 1
ATOM 1419 C C . ASP A 1 189 ? -1.394 -17.484 8.197 1.00 94.38 189 ASP A C 1
ATOM 1421 O O . ASP A 1 189 ? -2.412 -16.993 8.697 1.00 94.38 189 ASP A O 1
ATOM 1425 N N . ASN A 1 190 ? -0.659 -16.821 7.300 1.00 95.25 190 ASN A N 1
ATOM 1426 C CA . ASN A 1 190 ? -0.939 -15.452 6.874 1.00 95.25 190 ASN A CA 1
ATOM 1427 C C . ASN A 1 190 ? -2.256 -15.348 6.110 1.00 95.25 190 ASN A C 1
ATOM 1429 O O . ASN A 1 190 ? -3.050 -14.451 6.391 1.00 95.25 190 ASN A O 1
ATOM 1433 N N . ALA A 1 191 ? -2.558 -16.293 5.219 1.00 93.81 191 ALA A N 1
ATOM 1434 C CA . ALA A 1 191 ? -3.845 -16.367 4.535 1.00 93.81 191 ALA A CA 1
ATOM 1435 C C . ALA A 1 191 ? -5.007 -16.502 5.535 1.00 93.81 191 ALA A C 1
ATOM 1437 O O . ALA A 1 191 ? -6.082 -15.923 5.357 1.00 93.81 191 ALA A O 1
ATOM 1438 N N . THR A 1 192 ? -4.806 -17.249 6.622 1.00 93.06 192 THR A N 1
ATOM 1439 C CA . THR A 1 192 ? -5.810 -17.420 7.680 1.00 93.06 192 THR A CA 1
ATOM 1440 C C . THR A 1 192 ? -5.987 -16.158 8.515 1.00 93.06 192 THR A C 1
ATOM 1442 O O . THR A 1 192 ? -7.124 -15.729 8.727 1.00 93.06 192 THR A O 1
ATOM 1445 N N . SER A 1 193 ? -4.895 -15.516 8.931 1.00 92.50 193 SER A N 1
ATOM 1446 C CA . SER A 1 193 ? -4.933 -14.222 9.620 1.00 92.50 193 SER A CA 1
ATOM 1447 C C . SER A 1 193 ? -5.568 -13.135 8.752 1.00 92.50 193 SER A C 1
ATOM 1449 O O . SER A 1 193 ? -6.443 -12.404 9.216 1.00 92.50 193 SER A O 1
ATOM 1451 N N . TYR A 1 194 ? -5.224 -13.088 7.465 1.00 94.19 194 TYR A N 1
ATOM 1452 C CA . TYR A 1 194 ? -5.757 -12.120 6.513 1.00 94.19 194 TYR A CA 1
ATOM 1453 C C . TYR A 1 194 ? -7.267 -12.266 6.295 1.00 94.19 194 TYR A C 1
ATOM 1455 O O . TYR A 1 194 ? -7.990 -11.268 6.266 1.00 94.19 194 TYR A O 1
ATOM 1463 N N . ARG A 1 195 ? -7.783 -13.504 6.219 1.00 91.12 195 ARG A N 1
ATOM 1464 C CA . ARG A 1 195 ? -9.230 -13.769 6.096 1.00 91.12 195 ARG A CA 1
ATOM 1465 C C . ARG A 1 195 ? -10.051 -13.153 7.234 1.00 91.12 195 ARG A C 1
ATOM 1467 O O . ARG A 1 195 ? -11.188 -12.745 7.000 1.00 91.12 195 ARG A O 1
ATOM 1474 N N . LYS A 1 196 ? -9.478 -13.013 8.438 1.00 89.56 196 LYS A N 1
ATOM 1475 C CA . LYS A 1 196 ? -10.157 -12.381 9.586 1.00 89.56 196 LYS A CA 1
ATOM 1476 C C . LYS A 1 196 ? -10.469 -10.897 9.357 1.00 89.56 196 LYS A C 1
ATOM 1478 O O . LYS A 1 196 ? -11.344 -10.368 10.036 1.00 89.56 196 LYS A O 1
ATOM 1483 N N . ARG A 1 197 ? -9.811 -10.229 8.397 1.00 88.94 197 ARG A N 1
ATOM 1484 C CA . ARG A 1 197 ? -10.038 -8.807 8.085 1.00 88.94 197 ARG A CA 1
ATOM 1485 C C . ARG A 1 197 ? -11.496 -8.510 7.737 1.00 88.94 197 ARG A C 1
ATOM 1487 O O . ARG A 1 197 ? -12.032 -7.515 8.209 1.00 88.94 197 ARG A O 1
ATOM 1494 N N . ALA A 1 198 ? -12.131 -9.350 6.915 1.00 81.25 198 ALA A N 1
ATOM 1495 C CA . ALA A 1 198 ? -13.509 -9.117 6.473 1.00 81.25 198 ALA A CA 1
ATOM 1496 C C . ALA A 1 198 ? -14.474 -9.088 7.669 1.00 81.25 198 ALA A C 1
ATOM 1498 O O . ALA A 1 198 ? -15.230 -8.141 7.856 1.00 81.25 198 ALA A O 1
ATOM 1499 N N . VAL A 1 199 ? -14.355 -10.077 8.555 1.00 84.94 199 VAL A N 1
ATOM 1500 C CA . VAL A 1 199 ? 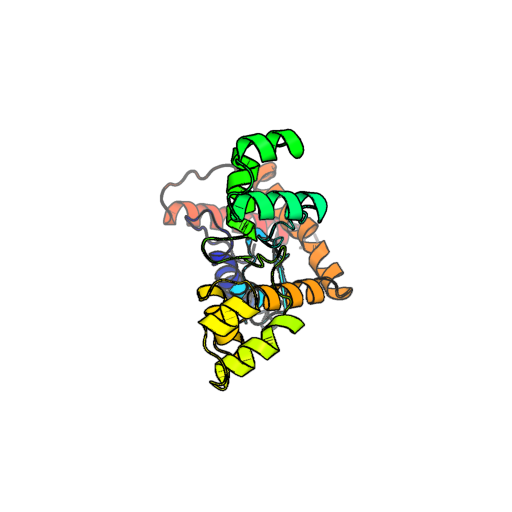-15.243 -10.218 9.715 1.00 84.94 199 VAL A CA 1
ATOM 1501 C C . VAL A 1 199 ? -14.903 -9.279 10.874 1.00 84.94 199 VAL A C 1
ATOM 1503 O O . VAL A 1 199 ? -15.740 -9.088 11.750 1.00 84.94 199 VAL A O 1
ATOM 1506 N N . SER A 1 200 ? -13.704 -8.686 10.921 1.00 83.31 200 SER A N 1
ATOM 1507 C CA . SER A 1 200 ? -13.305 -7.810 12.030 1.00 83.31 200 SER A CA 1
ATOM 1508 C C . SER A 1 200 ? -13.771 -6.365 11.851 1.00 83.31 200 SER A C 1
ATOM 1510 O O . SER A 1 200 ? -14.245 -5.757 12.812 1.00 83.31 200 SER A O 1
ATOM 1512 N N . ILE A 1 201 ? -13.655 -5.809 10.640 1.00 83.88 201 ILE A N 1
ATOM 1513 C CA . ILE A 1 201 ? -13.894 -4.378 10.402 1.00 83.88 201 ILE A CA 1
ATOM 1514 C C . ILE A 1 201 ? -15.335 -4.062 9.984 1.00 83.88 201 ILE A C 1
ATOM 1516 O O . ILE A 1 201 ? -15.877 -3.021 10.364 1.00 83.88 201 ILE A O 1
ATOM 1520 N N . GLU A 1 202 ? -15.988 -4.960 9.244 1.00 87.75 202 GLU A N 1
ATOM 1521 C CA . GLU A 1 202 ? -17.356 -4.745 8.761 1.00 87.75 202 GLU A CA 1
ATOM 1522 C C . GLU A 1 202 ? -18.368 -4.567 9.906 1.00 87.75 202 GLU A C 1
ATOM 1524 O O . GLU A 1 202 ? -19.144 -3.607 9.851 1.00 87.75 202 GLU A O 1
ATOM 1529 N N . PRO A 1 203 ? -18.334 -5.362 10.999 1.00 89.00 203 PRO A N 1
ATOM 1530 C CA . PRO A 1 203 ? -19.244 -5.157 12.126 1.00 89.00 203 PRO A CA 1
ATOM 1531 C C . PRO A 1 203 ? -19.016 -3.833 12.859 1.00 89.00 203 PRO A C 1
ATOM 1533 O O . PRO A 1 203 ? -19.967 -3.246 13.373 1.00 89.00 203 PRO A O 1
ATOM 1536 N N . VAL A 1 204 ? -17.777 -3.327 12.893 1.00 90.44 204 VAL A N 1
ATOM 1537 C CA . VAL A 1 204 ? -17.460 -2.035 13.524 1.00 90.44 204 VAL A CA 1
ATOM 1538 C C . VAL A 1 204 ? -18.173 -0.906 12.787 1.00 90.44 204 VAL A C 1
ATOM 1540 O O . VAL A 1 204 ? -18.912 -0.131 13.402 1.00 90.44 204 VAL A O 1
ATOM 1543 N N . PHE A 1 205 ? -18.014 -0.844 11.462 1.00 91.19 205 PHE A N 1
ATOM 1544 C CA . PHE A 1 205 ? -18.703 0.155 10.646 1.00 91.19 205 PHE A CA 1
ATOM 1545 C C . PHE A 1 205 ? -20.214 -0.071 10.591 1.00 91.19 205 PHE A C 1
ATOM 1547 O O . PHE A 1 205 ? -20.963 0.906 10.584 1.00 91.19 205 PHE A O 1
ATOM 1554 N N . GLY A 1 206 ? -20.665 -1.327 10.589 1.00 92.75 206 GLY A N 1
ATOM 1555 C CA . GLY A 1 206 ? -22.077 -1.685 10.694 1.00 92.75 206 GLY A CA 1
ATOM 1556 C C . GLY A 1 206 ? -22.706 -1.121 11.965 1.00 92.75 206 GLY A C 1
ATOM 1557 O O . GLY A 1 206 ? -23.706 -0.414 11.882 1.00 92.75 206 GLY A O 1
ATOM 1558 N N . ASN A 1 207 ? -22.073 -1.325 13.124 1.00 93.81 207 ASN A N 1
ATOM 1559 C CA . ASN A 1 207 ? -22.558 -0.803 14.400 1.00 93.81 207 ASN A CA 1
ATOM 1560 C C . ASN A 1 207 ? -22.618 0.733 14.404 1.00 93.81 207 ASN A C 1
ATOM 1562 O O . ASN A 1 207 ? -23.656 1.313 14.712 1.00 93.81 207 ASN A O 1
ATOM 1566 N N . ILE A 1 208 ? -21.533 1.399 13.994 1.00 94.81 208 ILE A N 1
ATOM 1567 C CA . ILE A 1 208 ? -21.456 2.870 13.971 1.00 94.81 208 ILE A CA 1
ATOM 1568 C C . ILE A 1 208 ? -22.525 3.473 13.053 1.00 94.81 208 ILE A C 1
ATOM 1570 O O . ILE A 1 208 ? -23.207 4.429 13.420 1.00 94.81 208 ILE A O 1
ATOM 1574 N N . LYS A 1 209 ? -22.699 2.908 11.857 1.00 95.06 209 LYS A N 1
ATOM 1575 C CA . LYS A 1 209 ? -23.601 3.472 10.851 1.00 95.06 209 LYS A CA 1
ATOM 1576 C C . LYS A 1 209 ? -25.060 3.074 11.085 1.00 95.06 209 LYS A C 1
ATOM 1578 O O . LYS A 1 209 ? -25.945 3.915 10.940 1.00 95.06 209 LYS A O 1
ATOM 1583 N N . ALA A 1 210 ? -25.338 1.801 11.358 1.00 95.12 210 ALA A N 1
ATOM 1584 C CA . ALA A 1 210 ? -26.701 1.275 11.439 1.00 95.12 210 ALA A CA 1
ATOM 1585 C C . ALA A 1 210 ? -27.295 1.392 12.844 1.00 95.12 210 ALA A C 1
ATOM 1587 O O . ALA A 1 210 ? -28.393 1.919 12.972 1.00 95.12 210 ALA A O 1
ATOM 1588 N N . ASN A 1 211 ? -26.565 0.972 13.878 1.00 94.25 211 ASN A N 1
ATOM 1589 C CA . ASN A 1 211 ? -27.103 0.926 15.240 1.00 94.25 211 ASN A CA 1
ATOM 1590 C C . ASN A 1 211 ? -26.955 2.270 15.963 1.00 94.25 211 ASN A C 1
ATOM 1592 O O . ASN A 1 211 ? -27.888 2.720 16.615 1.00 94.25 211 ASN A O 1
ATOM 1596 N N . LEU A 1 212 ? -25.802 2.937 15.820 1.00 94.62 212 LEU A N 1
ATOM 1597 C CA . LEU A 1 212 ? -25.561 4.258 16.420 1.00 94.62 212 LEU A CA 1
ATOM 1598 C C . LEU A 1 212 ? -26.047 5.421 15.541 1.00 94.62 212 LEU A C 1
ATOM 1600 O O . LEU A 1 212 ? -25.973 6.576 15.950 1.00 94.62 212 LEU A O 1
ATOM 1604 N N . GLY A 1 213 ? -26.515 5.143 14.320 1.00 95.31 213 GLY A N 1
ATOM 1605 C CA . GLY A 1 213 ? -27.070 6.154 13.414 1.00 95.31 213 GLY A CA 1
ATOM 1606 C C . GLY A 1 213 ? -26.066 7.194 12.891 1.00 95.31 213 GLY A C 1
ATOM 1607 O O . GLY A 1 213 ? -26.475 8.180 12.275 1.00 95.31 213 GLY A O 1
ATOM 1608 N N . PHE A 1 214 ? -24.757 6.999 13.082 1.00 95.81 214 PHE A N 1
ATOM 1609 C CA . PHE A 1 214 ? -23.736 7.959 12.664 1.00 95.81 214 PHE A CA 1
ATOM 1610 C C . PHE A 1 214 ? -23.481 7.859 11.152 1.00 95.81 214 PHE A C 1
ATOM 1612 O O . PHE A 1 214 ? -22.690 7.043 10.669 1.00 95.81 214 PHE A O 1
ATOM 1619 N N . ARG A 1 215 ? -24.215 8.667 10.377 1.00 94.94 215 ARG A N 1
ATOM 1620 C CA . ARG A 1 215 ? -24.177 8.671 8.899 1.00 94.94 215 ARG A CA 1
ATOM 1621 C C . ARG A 1 215 ? -23.522 9.908 8.291 1.00 94.94 215 ARG A C 1
ATOM 1623 O O . ARG A 1 215 ? -23.135 9.867 7.127 1.00 94.94 215 ARG A O 1
ATOM 1630 N N . LYS A 1 216 ? -23.424 10.994 9.054 1.00 94.88 216 LYS A N 1
ATOM 1631 C CA . LYS A 1 216 ? -22.867 12.280 8.625 1.00 94.88 216 LYS A CA 1
ATOM 1632 C C . LYS A 1 216 ? -22.246 12.994 9.821 1.00 94.88 216 LYS A C 1
ATOM 1634 O O . LYS A 1 216 ? -22.756 12.862 10.929 1.00 94.88 216 LYS A O 1
ATOM 1639 N N . PHE A 1 217 ? -21.196 13.763 9.565 1.00 95.25 217 PHE A N 1
ATOM 1640 C CA . PHE A 1 217 ? -20.649 14.712 10.532 1.00 95.25 217 PHE A CA 1
ATOM 1641 C C . PHE A 1 217 ? -21.604 15.901 10.687 1.00 95.25 217 PHE A C 1
ATOM 1643 O O . PHE A 1 217 ? -22.171 16.362 9.688 1.00 95.25 217 PHE A O 1
ATOM 1650 N N . ALA A 1 218 ? -21.812 16.373 11.917 1.00 95.19 218 ALA A N 1
ATOM 1651 C CA . ALA A 1 218 ? -22.611 17.569 12.187 1.00 95.19 218 ALA A CA 1
ATOM 1652 C C . ALA A 1 218 ? -21.713 18.802 12.362 1.00 95.19 218 ALA A C 1
ATOM 1654 O O . ALA A 1 218 ? -22.087 19.901 11.937 1.00 95.19 218 ALA A O 1
ATOM 1655 N N . LEU A 1 219 ? -20.509 18.616 12.909 1.00 95.81 219 LEU A N 1
ATOM 1656 C CA . LEU A 1 219 ? -19.490 19.652 12.989 1.00 95.81 219 LEU A CA 1
ATOM 1657 C C . LEU A 1 219 ? -18.776 19.848 11.647 1.00 95.81 219 LEU A C 1
ATOM 1659 O O . LEU A 1 219 ? -18.648 18.949 10.814 1.00 95.81 219 LEU A O 1
ATOM 1663 N N . ARG A 1 220 ? -18.297 21.076 11.439 1.00 94.25 220 ARG A N 1
ATOM 1664 C CA . ARG A 1 220 ? -17.487 21.469 10.282 1.00 94.25 220 ARG A CA 1
ATOM 1665 C C . ARG A 1 220 ? -16.061 21.772 10.722 1.00 94.25 220 ARG A C 1
ATOM 1667 O O . ARG A 1 220 ? -15.817 22.132 11.870 1.00 94.25 220 ARG A O 1
ATOM 1674 N N . GLY A 1 221 ? -15.137 21.687 9.770 1.00 94.31 221 GLY A N 1
ATOM 1675 C CA . GLY A 1 221 ? -13.712 21.870 10.026 1.00 94.31 221 GLY A CA 1
ATOM 1676 C C . GLY A 1 221 ? -13.069 20.616 10.618 1.00 94.31 221 GLY A C 1
ATOM 1677 O O . GLY A 1 221 ? -13.720 19.814 11.284 1.00 94.31 221 GLY A O 1
ATOM 1678 N N . HIS A 1 222 ? -11.775 20.444 10.347 1.00 94.56 222 HIS A N 1
ATOM 1679 C CA . HIS A 1 222 ? -11.041 19.218 10.675 1.00 94.56 222 HIS A CA 1
ATOM 1680 C C . HIS A 1 222 ? -11.088 18.885 12.172 1.00 94.56 222 HIS A C 1
ATOM 1682 O O . HIS A 1 222 ? -11.439 17.766 12.531 1.00 94.56 222 HIS A O 1
ATOM 1688 N N . ALA A 1 223 ? -10.867 19.874 13.043 1.00 94.62 223 ALA A N 1
ATOM 1689 C CA . ALA A 1 223 ? -10.922 19.686 14.492 1.00 94.62 223 ALA A CA 1
ATOM 1690 C C . ALA A 1 223 ? -12.304 19.221 14.989 1.00 94.62 223 ALA A C 1
ATOM 1692 O O . ALA A 1 223 ? -12.389 18.291 15.788 1.00 94.62 223 ALA A O 1
ATOM 1693 N N . GLY A 1 224 ? -13.389 19.828 14.493 1.00 95.94 224 GLY A N 1
ATOM 1694 C CA . GLY A 1 224 ? -14.752 19.447 14.873 1.00 95.94 224 GLY A CA 1
ATOM 1695 C C . GLY A 1 224 ? -15.095 18.024 14.428 1.00 95.94 224 GLY A C 1
ATOM 1696 O O . GLY A 1 224 ? -15.536 17.208 15.234 1.00 95.94 224 GLY A O 1
ATOM 1697 N N . VAL A 1 225 ? -14.805 17.706 13.165 1.00 96.00 225 VAL A N 1
ATOM 1698 C CA . VAL A 1 225 ? -15.004 16.369 12.582 1.00 96.00 225 VAL A CA 1
ATOM 1699 C C . VAL A 1 225 ? -14.200 15.300 13.333 1.00 96.00 225 VAL A C 1
ATOM 1701 O O . VAL A 1 225 ? -14.721 14.223 13.617 1.00 96.00 225 VAL A O 1
ATOM 1704 N N . ASN A 1 226 ? -12.949 15.597 13.700 1.00 94.56 226 ASN A N 1
ATOM 1705 C CA . ASN A 1 226 ? -12.099 14.670 14.447 1.00 94.56 226 ASN A CA 1
ATOM 1706 C C . ASN A 1 226 ? -12.658 14.395 15.855 1.00 94.56 226 ASN A C 1
ATOM 1708 O O . ASN A 1 226 ? -12.691 13.247 16.292 1.00 94.56 226 ASN A O 1
ATOM 1712 N N . SER A 1 227 ? -13.163 15.422 16.547 1.00 94.81 227 SER A N 1
ATOM 1713 C CA . SER A 1 227 ? -13.813 15.261 17.855 1.00 94.81 227 SER A CA 1
ATOM 1714 C C . SER A 1 227 ? -15.079 14.403 17.780 1.00 94.81 227 SER A C 1
ATOM 1716 O O . SER A 1 227 ? -15.242 13.497 18.598 1.00 94.81 227 SER A O 1
ATOM 1718 N N . GLU A 1 228 ? -15.948 14.626 16.786 1.00 96.31 228 GLU A N 1
ATOM 1719 C CA . GLU A 1 228 ? -17.136 13.780 16.576 1.00 96.31 228 GLU A CA 1
ATOM 1720 C C . GLU A 1 228 ? -16.754 12.326 16.295 1.00 96.31 228 GLU A C 1
ATOM 1722 O O . GLU A 1 228 ? -17.344 11.402 16.861 1.00 96.31 228 GLU A O 1
ATOM 1727 N N . TRP A 1 229 ? -15.746 12.120 15.443 1.00 95.81 229 TRP A N 1
ATOM 1728 C CA . TRP A 1 229 ? -15.277 10.787 15.090 1.00 95.81 229 TRP A CA 1
ATOM 1729 C C . TRP A 1 229 ? -14.682 10.039 16.288 1.00 95.81 229 TRP A C 1
ATOM 1731 O O . TRP A 1 229 ? -14.989 8.867 16.520 1.00 95.81 229 TRP A O 1
ATOM 1741 N N . ARG A 1 230 ? -13.871 10.720 17.100 1.00 94.94 230 ARG A N 1
ATOM 1742 C CA . ARG A 1 230 ? -13.315 10.140 18.327 1.00 94.94 230 ARG A CA 1
ATOM 1743 C C . ARG A 1 230 ? -14.416 9.811 19.330 1.00 94.94 230 ARG A C 1
ATOM 1745 O O . ARG A 1 230 ? -14.407 8.714 19.879 1.00 94.94 230 ARG A O 1
ATOM 1752 N N . LEU A 1 231 ? -15.405 10.692 19.507 1.00 95.62 231 LEU A N 1
ATOM 1753 C CA . LEU A 1 231 ? -16.539 10.441 20.399 1.00 95.62 231 LEU A CA 1
ATOM 1754 C C . LEU A 1 231 ? -17.320 9.185 19.987 1.00 95.62 231 LEU A C 1
ATOM 1756 O O . LEU A 1 231 ? -17.559 8.316 20.826 1.00 95.62 231 LEU A O 1
ATOM 1760 N N . ILE A 1 232 ? -17.673 9.044 18.703 1.00 96.25 232 ILE A N 1
ATOM 1761 C CA . ILE A 1 232 ? -18.418 7.863 18.240 1.00 96.25 232 ILE A CA 1
ATOM 1762 C C . ILE A 1 232 ? -17.589 6.574 18.359 1.00 96.25 232 ILE A C 1
ATOM 1764 O O . ILE A 1 232 ? -18.126 5.522 18.713 1.00 96.25 232 ILE A O 1
ATOM 1768 N N . CYS A 1 233 ? -16.271 6.650 18.141 1.00 95.12 233 CYS A N 1
ATOM 1769 C CA . CYS A 1 233 ? -15.356 5.528 18.356 1.00 95.12 233 CYS A CA 1
ATOM 1770 C C . CYS A 1 233 ? -15.269 5.123 19.834 1.00 95.12 233 CYS A C 1
ATOM 1772 O O . CYS A 1 233 ? -15.264 3.928 20.139 1.00 95.12 233 CYS A O 1
ATOM 1774 N N . THR A 1 234 ? -15.251 6.095 20.748 1.00 95.06 234 THR A N 1
ATOM 1775 C CA . THR A 1 234 ? -15.287 5.851 22.195 1.00 95.06 234 THR A CA 1
ATOM 1776 C C . THR A 1 234 ? -16.591 5.177 22.601 1.00 95.06 234 THR A C 1
ATOM 1778 O O . THR A 1 234 ? -16.549 4.146 23.266 1.00 95.06 234 THR A O 1
ATOM 1781 N N . VAL A 1 235 ? -17.742 5.678 22.139 1.00 95.56 235 VAL A N 1
ATOM 1782 C CA . VAL A 1 235 ? -19.050 5.045 22.393 1.00 95.56 235 VAL A CA 1
ATOM 1783 C C . VAL A 1 235 ? -19.061 3.600 21.890 1.00 95.56 235 VAL A C 1
ATOM 1785 O O . VAL A 1 235 ? -19.451 2.694 22.623 1.00 95.56 235 VAL A O 1
ATOM 1788 N N . HIS A 1 236 ? -18.566 3.354 20.673 1.00 94.19 236 HIS A N 1
ATOM 1789 C CA . HIS A 1 236 ? -18.429 1.998 20.137 1.00 94.19 236 HIS A CA 1
ATOM 1790 C C . HIS A 1 236 ? -17.578 1.092 21.048 1.00 94.19 236 HIS A C 1
ATOM 1792 O O . HIS A 1 236 ? -17.960 -0.050 21.308 1.00 94.19 236 HIS A O 1
ATOM 1798 N N . ASN A 1 237 ? -16.437 1.587 21.538 1.00 92.75 237 ASN A N 1
ATOM 1799 C CA . ASN A 1 237 ? -15.557 0.831 22.432 1.00 92.75 237 ASN A CA 1
ATOM 1800 C C . ASN A 1 237 ? -16.218 0.532 23.784 1.00 92.75 237 ASN A C 1
ATOM 1802 O O . ASN A 1 237 ? -16.150 -0.605 24.244 1.00 92.75 237 ASN A O 1
ATOM 1806 N N . LEU A 1 238 ? -16.886 1.516 24.394 1.00 94.19 238 LEU A N 1
ATOM 1807 C CA . LEU A 1 238 ? -17.590 1.348 25.669 1.00 94.19 238 LEU A CA 1
ATOM 1808 C C . LEU A 1 238 ? -18.683 0.283 25.569 1.00 94.19 238 LEU A C 1
ATOM 1810 O O . LEU A 1 238 ? -18.766 -0.591 26.427 1.00 94.19 238 LEU A O 1
ATOM 1814 N N . LEU A 1 239 ? -19.456 0.292 24.480 1.00 93.25 239 LEU A N 1
ATOM 1815 C CA . LEU A 1 239 ? -20.452 -0.747 24.232 1.00 93.25 239 LEU A CA 1
ATOM 1816 C C . LEU A 1 239 ? -19.799 -2.124 24.081 1.00 93.25 239 LEU A C 1
ATOM 1818 O O . LEU A 1 239 ? -20.321 -3.100 24.607 1.00 93.25 239 LEU A O 1
ATOM 1822 N N . LYS A 1 240 ? -18.644 -2.243 23.412 1.00 91.06 240 LYS A N 1
ATOM 1823 C CA . LYS A 1 240 ? -17.928 -3.530 23.348 1.00 91.06 240 LYS A CA 1
ATOM 1824 C C . LYS A 1 240 ? -17.485 -4.024 24.725 1.00 91.06 240 LYS A C 1
ATOM 1826 O O . LYS A 1 240 ? -17.607 -5.216 24.984 1.00 91.06 240 LYS A O 1
ATOM 1831 N N . LEU A 1 241 ? -16.977 -3.135 25.577 1.00 91.50 241 LEU A N 1
ATOM 1832 C CA . LEU A 1 241 ? -16.554 -3.486 26.935 1.00 91.50 241 LEU A CA 1
ATOM 1833 C C . LEU A 1 241 ? -17.745 -3.915 27.793 1.00 91.50 241 LEU A C 1
ATOM 1835 O O . LEU A 1 241 ? -17.670 -4.946 28.450 1.00 91.50 241 LEU A O 1
ATOM 1839 N N . GLN A 1 242 ? -18.862 -3.188 27.721 1.00 92.88 242 GLN A N 1
ATOM 1840 C CA . GLN A 1 242 ? -20.085 -3.528 28.448 1.00 92.88 242 GLN A CA 1
ATOM 1841 C C . GLN A 1 242 ? -20.576 -4.945 28.124 1.00 92.88 242 GLN A C 1
ATOM 1843 O O . GLN A 1 242 ? -20.935 -5.682 29.031 1.00 92.88 242 GLN A O 1
ATOM 1848 N N . HIS A 1 243 ? -20.560 -5.345 26.850 1.00 88.25 243 HIS A N 1
ATOM 1849 C CA . HIS A 1 243 ? -20.967 -6.698 26.452 1.00 88.25 243 HIS A CA 1
ATOM 1850 C C . HIS A 1 243 ? -19.936 -7.783 26.806 1.00 88.25 243 HIS A C 1
ATOM 1852 O O . HIS A 1 243 ? -20.273 -8.964 26.783 1.00 88.25 243 HIS A O 1
ATOM 1858 N N . ALA A 1 244 ? -18.681 -7.410 27.069 1.00 88.62 244 ALA A N 1
ATOM 1859 C CA . ALA A 1 244 ? -17.609 -8.350 27.392 1.00 88.62 244 ALA A CA 1
ATOM 1860 C C . ALA A 1 244 ? -17.498 -8.649 28.896 1.00 88.62 244 ALA A C 1
ATOM 1862 O O . ALA A 1 244 ? -16.904 -9.660 29.262 1.00 88.62 244 ALA A O 1
ATOM 1863 N N . ILE A 1 245 ? -18.042 -7.784 29.757 1.00 84.69 245 ILE A N 1
ATOM 1864 C CA . ILE A 1 245 ? -18.068 -7.987 31.208 1.00 84.69 245 ILE A CA 1
ATOM 1865 C C . ILE A 1 245 ? -19.226 -8.951 31.535 1.00 84.69 245 ILE A C 1
ATOM 1867 O O . ILE A 1 245 ? -20.373 -8.624 31.223 1.00 84.69 245 ILE A O 1
ATOM 1871 N N . PRO A 1 246 ? -18.963 -10.135 32.125 1.00 72.00 246 PRO A N 1
ATOM 1872 C CA . PRO A 1 246 ? -20.020 -11.031 32.591 1.00 72.00 246 PRO A CA 1
ATOM 1873 C C . PRO A 1 246 ? -20.880 -10.343 33.659 1.00 72.00 246 PRO A C 1
ATOM 1875 O O . PRO A 1 246 ? -20.349 -9.572 34.459 1.00 72.00 246 PRO A O 1
ATOM 1878 N N . ALA A 1 247 ? -22.186 -10.621 33.645 1.00 70.25 247 ALA A N 1
ATOM 1879 C CA . ALA A 1 247 ? -23.144 -10.102 34.624 1.00 70.25 247 ALA A CA 1
ATOM 1880 C C . ALA A 1 247 ? -22.866 -10.600 36.050 1.00 70.25 247 ALA A C 1
ATOM 1882 O O . ALA A 1 247 ? -22.421 -11.764 36.190 1.00 70.25 247 ALA A O 1
#

InterPro domains:
  IPR025668 Transposase DDE domain [PF13751] (177-241)

Solvent-accessible surface area (backbone atoms only — not comparable to full-atom values): 14232 Å² total; per-residue (Å²): 112,71,56,64,82,73,75,98,65,95,65,50,45,85,47,49,64,60,44,48,50,41,34,39,52,49,30,42,76,72,66,41,76,82,51,54,72,64,50,69,50,55,43,66,38,50,43,43,66,60,70,67,51,90,70,85,42,47,73,46,53,41,72,64,79,72,88,64,63,74,54,79,75,72,52,71,71,54,49,54,51,35,50,35,35,69,72,67,77,34,55,45,58,59,47,8,65,7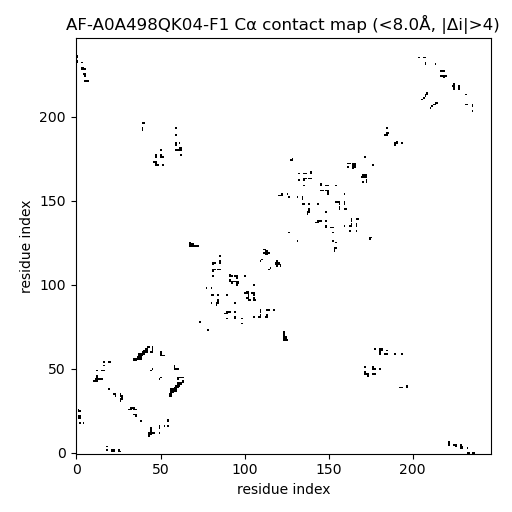6,69,76,47,54,36,65,56,41,49,54,49,25,48,51,43,27,53,92,90,45,76,32,70,61,59,54,56,79,75,53,68,89,68,43,50,68,54,40,52,36,38,76,74,64,78,41,52,65,62,57,45,15,65,74,64,42,47,54,56,70,54,47,52,47,50,37,34,27,79,71,69,75,41,78,36,59,68,58,42,43,52,54,43,52,56,51,46,67,37,71,68,46,38,53,59,49,59,47,50,65,73,61,52,50,58,54,54,45,41,42,39,67,75,68,58,57,78,72,78,88,54,70,61,72,70,42,38,31,52,54,48,39,52,54,39,47,52,53,42,51,54,54,51,60,75,67,54,82,132

Foldseek 3Di:
DQAFADDPDPACQVVLLVRLLSQQVSCVVVVNPLGDAEDAEEQSNDDLCSLPPPSVYHYAYQHDDDPQDLPPDPPPVLVVLLQCCLVVVDQLCRSCVVVVHDSVCSVVVSCQQANNPGGQPQDSDADDCVGLVVLLVCVVVVVDPLVRSCSVRNHDSVLSVLSNCCNVVNGPRRNNSNVVSVVVCPPPVNVVVNVCVVVPVVVLVCCLCPVVVPDDQPDDDSVSSSVVRVVSVVVSVVVVVVVVDDD

Radius of gyration: 26.02 Å; Cα contacts (8 Å, |Δi|>4): 267; chains: 1; bounding box: 57×43×83 Å